Protein AF-A0A9D6F6W4-F1 (afdb_monomer)

pLDDT: mean 76.79, std 20.48, range [37.84, 98.31]

Mean predicted aligned error: 18.68 Å

Radius of gyration: 35.8 Å; Cα contacts (8 Å, |Δi|>4): 264; chains: 1; bounding box: 124×70×93 Å

Sequence (361 aa):
MAAKNAKDLIPPDETLWQKYSAHFELPLAGVTSMFLHGLVVAMIVLGGIGFLFVTDLEATKPPKMDVVMIEGEGTGFEGLGGEPGLPGNPDAGGPKRTEQIDPLTEQPDPPTKGTPPRLLKDPPLDLGLPLIDDGQTPANSALSIELAKLARDADEQVKKAMKIEPPRGGPPAKVVGIKGSGAKGVGGLGGKGGGPGKGNKKGAGIGTGGFGGRKATKQEIYAMRWHFDLAGDPREHVRKLAAIGFTVAFPDPRGGGFFVVTDLNRQPAEMRRDNLMGFQEAVKWYNTKPDSVQGLARELQLQFVPRFVVLLLPKDREDQMAQAEKAYADRQRRDLRRVTMTRFDFRLRNGTYDPTVMMQK

Solvent-accessible surface area (backbone atoms only — not comparable to full-atom values): 23417 Å² total; per-residue (Å²): 140,82,83,81,82,78,77,83,80,74,76,77,78,75,51,74,63,63,75,58,51,81,74,52,50,66,65,50,53,50,52,52,51,52,51,54,54,49,49,54,54,49,50,53,52,52,50,53,54,51,49,56,56,51,55,56,60,55,73,70,50,76,80,80,78,76,80,76,74,76,80,71,86,75,82,82,75,92,71,78,84,72,77,94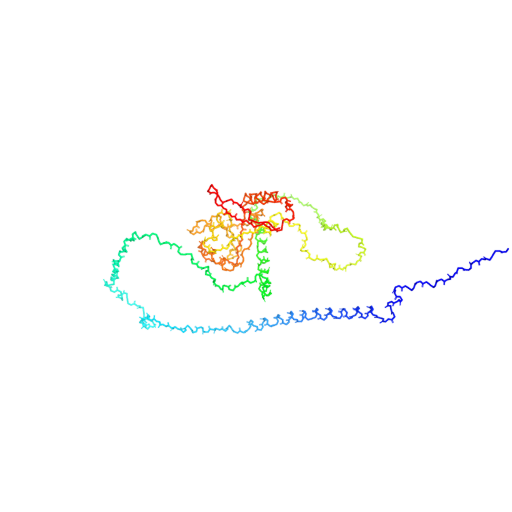,84,68,87,77,65,90,68,84,72,58,100,75,78,70,85,76,76,77,79,82,84,74,78,79,77,79,81,75,91,66,77,82,75,78,79,73,82,73,76,82,80,79,76,79,68,81,81,79,66,89,81,65,74,78,91,51,67,67,60,57,52,50,53,54,48,52,52,50,53,50,51,49,51,49,54,52,52,58,60,54,72,73,82,80,70,76,80,79,81,85,82,83,84,84,92,80,86,86,79,78,83,82,76,77,87,77,77,90,71,93,64,97,72,92,69,96,59,101,63,89,75,86,62,84,81,64,71,85,82,68,77,77,49,74,38,54,52,45,41,73,24,53,43,72,81,66,78,70,55,42,66,55,32,43,50,52,39,37,54,71,50,35,30,40,34,32,59,39,92,88,56,94,51,29,34,35,30,69,55,62,85,43,76,68,42,63,72,41,82,46,71,62,59,91,48,68,82,31,33,58,48,78,48,65,54,63,70,62,41,44,32,44,24,59,64,36,58,49,97,57,70,54,83,42,38,39,42,33,39,45,61,72,53,50,52,53,42,53,49,35,50,49,57,50,28,57,76,69,74,44,62,72,88,70,54,60,36,38,36,43,44,73,45,80,50,97,92,39,56,44,66,39,70,76,49,76,78

Foldseek 3Di:
DDDDDDDPDDDPDDDPCNVPPPPVCVVVVVVVVVVVVVVVVVCVVVVVVVVVVVVVVVVPDDDPPPPPPPPPPDDDDPPPDDDPDDDDDPCPPPPPPPPPDDPPPDDDDDDDPDDPPPPDPDDDDPVVPPDPPPPDDDPDPPVVVVVVVVVVVVVVLLVVLLPPDDPPPDDDDDDDDDDDDDDDDDDDDDDDDPDPDPDPDPDPDPDVDDDPDDPQDPLSQCLQAEDEPLDDQLLVSLVQLQLLQKWKWFADPVHDFIFIFRHSPDVLTDTDTDGCNVLPVWRKDKAQPQVNQVSNCVSNVPPDRGRMMIITHDPVSVVQQVVLLVVVCVVVVHDSVPWRHWYWDWDQDPNHTHTHTPDTD

Secondary structure (DSSP, 8-state):
-----PPP-PPPPPPHHHHHSTT-HHHHHHHHHHHHHHHHHHHHHHHHHHHHHHHHHHHTSPP------------S-------TTSPPPTTSS-TT-----------PPPPP---------PPP---------TTS--S-HHHHHHHHHHHHHHHHHHHHHHTSPPP-PPPPS--------PPPP---------S-----S---------SS-PPPPHHHHHHHHEEE---S-HHHHHHHHHHHT-EEEEE-TTSSSEEEES-TTSSS--PEEE-GGGGTTSEEEEE--HHHHHHHHHHTT-SS--S-EEEEE-HHHHHHHHHHHHHHHHHTT--TTT---EEEEEEEETTEEEEEEEEE-

Structure (mmCIF, N/CA/C/O backbone):
data_AF-A0A9D6F6W4-F1
#
_entry.id   AF-A0A9D6F6W4-F1
#
loop_
_atom_site.group_PDB
_atom_site.id
_atom_site.type_symbol
_atom_site.label_atom_id
_atom_site.label_alt_id
_atom_site.label_comp_id
_atom_site.label_asym_id
_atom_site.label_entity_id
_atom_site.label_seq_id
_atom_site.pdbx_PDB_ins_code
_atom_site.Cartn_x
_atom_site.Cartn_y
_atom_site.Cartn_z
_atom_site.occupancy
_atom_site.B_iso_or_equiv
_atom_site.auth_seq_id
_atom_site.auth_comp_id
_atom_site.auth_asym_id
_atom_site.auth_atom_id
_atom_site.pdbx_PDB_model_num
ATOM 1 N N . MET A 1 1 ? 71.000 30.403 -55.101 1.00 45.22 1 MET A N 1
ATOM 2 C CA . MET A 1 1 ? 70.430 31.289 -54.065 1.00 45.22 1 MET A CA 1
ATOM 3 C C . MET A 1 1 ? 68.993 30.850 -53.829 1.00 45.22 1 MET A C 1
ATOM 5 O O . MET A 1 1 ? 68.209 30.927 -54.762 1.00 45.22 1 MET A O 1
ATOM 9 N N . ALA A 1 2 ? 68.676 30.296 -52.658 1.00 42.06 2 ALA A N 1
ATOM 10 C CA . ALA A 1 2 ? 67.334 29.809 -52.333 1.00 42.06 2 ALA A CA 1
ATOM 11 C C . ALA A 1 2 ? 66.677 30.768 -51.332 1.00 42.06 2 ALA A C 1
ATOM 13 O O . ALA A 1 2 ? 67.210 30.989 -50.243 1.00 42.06 2 ALA A O 1
ATOM 14 N N . ALA A 1 3 ? 65.552 31.365 -51.729 1.00 54.94 3 ALA A N 1
ATOM 15 C CA . ALA A 1 3 ? 64.770 32.274 -50.904 1.00 54.94 3 ALA A CA 1
ATOM 16 C C . ALA A 1 3 ? 64.078 31.498 -49.772 1.00 54.94 3 ALA A C 1
ATOM 18 O O . ALA A 1 3 ? 63.355 30.531 -50.013 1.00 54.94 3 ALA A O 1
ATOM 19 N N . LYS A 1 4 ? 64.320 31.912 -48.523 1.00 58.25 4 LYS A N 1
ATOM 20 C CA . LYS A 1 4 ? 63.594 31.410 -47.351 1.00 58.25 4 LYS A CA 1
ATOM 21 C C . LYS A 1 4 ? 62.174 31.973 -47.379 1.00 58.25 4 LYS A C 1
ATOM 23 O O . LYS A 1 4 ? 61.993 33.176 -47.231 1.00 58.25 4 LYS A O 1
ATOM 28 N N . ASN A 1 5 ? 61.192 31.089 -47.534 1.00 59.66 5 ASN A N 1
ATOM 29 C CA . ASN A 1 5 ? 59.776 31.406 -47.375 1.00 59.66 5 ASN A CA 1
ATOM 30 C C . ASN A 1 5 ? 59.517 31.937 -45.956 1.00 59.66 5 ASN A C 1
ATOM 32 O O . ASN A 1 5 ? 59.703 31.213 -44.973 1.00 59.66 5 ASN A O 1
ATOM 36 N N . ALA A 1 6 ? 59.110 33.202 -45.858 1.00 66.88 6 ALA A N 1
ATOM 37 C CA . ALA A 1 6 ? 58.575 33.776 -44.633 1.00 66.88 6 ALA A CA 1
ATOM 38 C C . ALA A 1 6 ? 57.217 33.117 -44.357 1.00 66.88 6 ALA A C 1
ATOM 40 O O . ALA A 1 6 ? 56.342 33.110 -45.218 1.00 66.88 6 ALA A O 1
ATOM 41 N N . LYS A 1 7 ? 57.065 32.500 -43.183 1.00 69.19 7 LYS A N 1
ATOM 42 C CA . LYS A 1 7 ? 55.773 31.975 -42.736 1.00 69.19 7 LYS A CA 1
ATOM 43 C C . LYS A 1 7 ? 54.877 33.159 -42.387 1.00 69.19 7 LYS A C 1
ATOM 45 O O . LYS A 1 7 ? 55.247 33.940 -41.512 1.00 69.19 7 LYS A O 1
ATOM 50 N N . ASP A 1 8 ? 53.725 33.253 -43.045 1.00 70.38 8 ASP A N 1
ATOM 51 C CA . ASP A 1 8 ? 52.653 34.171 -42.666 1.00 70.38 8 ASP A CA 1
ATOM 52 C C . ASP A 1 8 ? 52.283 33.943 -41.196 1.00 70.38 8 ASP A C 1
ATOM 54 O O . ASP A 1 8 ? 51.908 32.841 -40.784 1.00 70.38 8 ASP A O 1
ATOM 58 N N . LEU A 1 9 ? 52.451 34.988 -40.388 1.00 68.00 9 LEU A N 1
ATOM 59 C CA . LEU A 1 9 ? 52.070 34.994 -38.983 1.00 68.00 9 LEU A CA 1
ATOM 60 C C . LEU A 1 9 ? 50.553 35.165 -38.914 1.00 68.00 9 LEU A C 1
ATOM 62 O O . LEU A 1 9 ? 50.040 36.279 -38.983 1.00 68.00 9 LEU A O 1
ATOM 66 N N . ILE A 1 10 ? 49.839 34.050 -38.794 1.00 73.94 10 ILE A N 1
ATOM 67 C CA . ILE A 1 10 ? 48.413 34.066 -38.473 1.00 73.94 10 ILE A CA 1
ATOM 68 C C . ILE A 1 10 ? 48.286 34.650 -37.055 1.00 73.94 10 ILE A C 1
ATOM 70 O O . ILE A 1 10 ? 48.964 34.152 -36.147 1.00 73.94 10 ILE A O 1
ATOM 74 N N . PRO A 1 11 ? 47.493 35.718 -36.846 1.00 73.81 11 PRO A N 1
ATOM 75 C CA . PRO A 1 11 ? 47.273 36.250 -35.510 1.00 73.81 11 PRO A CA 1
ATOM 76 C C . PRO A 1 11 ? 46.675 35.146 -34.624 1.00 73.81 11 PRO A C 1
ATOM 78 O O . PRO A 1 11 ? 45.862 34.358 -35.108 1.00 73.81 11 PRO A O 1
ATOM 81 N N . PRO A 1 12 ? 47.106 35.037 -33.356 1.00 78.12 12 PRO A N 1
ATOM 82 C CA . PRO A 1 12 ? 46.641 33.980 -32.468 1.00 78.12 12 PRO A CA 1
ATOM 83 C C . PRO A 1 12 ? 45.118 34.039 -32.341 1.00 78.12 12 PRO A C 1
ATOM 85 O O . PRO A 1 12 ? 44.562 35.126 -32.177 1.00 78.12 12 PRO A O 1
ATOM 88 N N . ASP A 1 13 ? 44.470 32.874 -32.410 1.00 80.38 13 ASP A N 1
ATOM 89 C CA . ASP A 1 13 ? 43.025 32.754 -32.225 1.00 80.38 13 ASP A CA 1
ATOM 90 C C . ASP A 1 13 ? 42.610 33.485 -30.944 1.00 80.38 13 ASP A C 1
ATOM 92 O O . ASP A 1 13 ? 43.156 33.232 -29.862 1.00 80.38 13 ASP A O 1
ATOM 96 N N . GLU A 1 14 ? 41.658 34.413 -31.070 1.00 80.88 14 GLU A N 1
ATOM 97 C CA . GLU A 1 14 ? 41.103 35.122 -29.924 1.00 80.88 14 GLU A CA 1
ATOM 98 C C . GLU A 1 14 ? 40.635 34.095 -28.898 1.00 80.88 14 GLU A C 1
ATOM 100 O O . GLU A 1 14 ? 39.854 33.184 -29.196 1.00 80.88 14 GLU A O 1
ATOM 105 N N . THR A 1 15 ? 41.125 34.228 -27.666 1.00 78.94 15 THR A N 1
ATOM 106 C CA . THR A 1 15 ? 40.672 33.335 -26.605 1.00 78.94 15 THR A CA 1
ATOM 107 C C . THR A 1 15 ? 39.159 33.487 -26.472 1.00 78.94 15 THR A C 1
ATOM 109 O O . THR A 1 15 ? 38.634 34.599 -26.522 1.00 78.94 15 THR A O 1
ATOM 112 N N . LEU A 1 16 ? 38.445 32.374 -26.287 1.00 69.62 16 LEU A N 1
ATOM 113 C CA . LEU A 1 16 ? 36.985 32.351 -26.097 1.00 69.62 16 LEU A CA 1
ATOM 114 C C . LEU A 1 16 ? 36.495 33.443 -25.123 1.00 69.62 16 LEU A C 1
ATOM 116 O O . LEU A 1 16 ? 35.425 34.013 -25.302 1.00 69.62 16 LEU A O 1
ATOM 120 N N . TRP A 1 17 ? 37.317 33.782 -24.130 1.00 66.38 17 TRP A N 1
ATOM 121 C CA . TRP A 1 17 ? 37.061 34.836 -23.154 1.00 66.38 17 TRP A CA 1
ATOM 122 C C . TRP A 1 17 ? 37.106 36.258 -23.723 1.00 66.38 17 TRP A C 1
ATOM 124 O O . TRP A 1 17 ? 36.286 37.076 -23.323 1.00 66.38 17 TRP A O 1
ATOM 134 N N . GLN A 1 18 ? 37.994 36.564 -24.669 1.00 73.12 18 GLN A N 1
ATOM 135 C CA . GLN A 1 18 ? 38.049 37.880 -25.317 1.00 73.12 18 GLN A CA 1
ATOM 136 C C . GLN A 1 18 ? 36.821 38.129 -26.197 1.00 73.12 18 GLN A C 1
ATOM 138 O O . GLN A 1 18 ? 36.263 39.223 -26.159 1.00 73.12 18 GLN A O 1
ATOM 143 N N . LYS A 1 19 ? 36.335 37.095 -26.896 1.00 75.19 19 LYS A N 1
ATOM 144 C CA . LYS A 1 19 ? 35.158 37.208 -27.768 1.00 75.19 19 LYS A CA 1
ATOM 145 C C . LYS A 1 19 ? 33.844 37.398 -26.997 1.00 75.19 19 LYS A C 1
ATOM 147 O O . LYS A 1 19 ? 32.966 38.111 -27.464 1.00 75.19 19 LYS A O 1
ATOM 152 N N . TYR A 1 20 ? 33.715 36.799 -25.808 1.00 69.44 20 TYR A N 1
ATOM 153 C CA . TYR A 1 20 ? 32.499 36.882 -24.978 1.00 69.44 20 TYR A CA 1
ATOM 154 C C . TYR A 1 20 ? 32.528 37.994 -23.907 1.00 69.44 20 TYR A C 1
ATOM 156 O O . TYR A 1 20 ? 31.490 38.332 -23.343 1.00 69.44 20 TYR A O 1
ATOM 164 N N . SER A 1 21 ? 33.691 38.581 -23.599 1.00 71.12 21 SER A N 1
ATOM 165 C CA . SER A 1 21 ? 33.834 39.577 -22.519 1.00 71.12 21 SER A CA 1
ATOM 166 C C . SER A 1 21 ? 33.532 41.019 -22.935 1.00 71.12 21 SER A C 1
ATOM 168 O O . SER A 1 21 ? 33.455 41.878 -22.056 1.00 71.12 21 SER A O 1
ATOM 170 N N . ALA A 1 22 ? 33.374 41.321 -24.226 1.00 79.75 22 ALA A N 1
ATOM 171 C CA . ALA A 1 22 ? 33.265 42.708 -24.688 1.00 79.75 22 ALA A CA 1
ATOM 172 C C . ALA A 1 22 ? 32.036 43.453 -24.124 1.00 79.75 22 ALA A C 1
ATOM 174 O O . ALA A 1 22 ? 32.079 44.669 -23.953 1.00 79.75 22 ALA A O 1
ATOM 175 N N . HIS A 1 23 ? 30.965 42.727 -23.785 1.00 82.50 23 HIS A N 1
ATOM 176 C CA . HIS A 1 23 ? 29.683 43.303 -23.364 1.00 82.50 23 HIS A CA 1
ATOM 177 C C . HIS A 1 23 ? 29.298 43.020 -21.902 1.00 82.50 23 HIS A C 1
ATOM 179 O O . HIS A 1 23 ? 28.162 43.274 -21.515 1.00 82.50 23 HIS A O 1
ATOM 185 N N . PHE A 1 24 ? 30.212 42.504 -21.066 1.00 84.19 24 PHE A N 1
ATOM 186 C CA . PHE A 1 24 ? 29.933 42.168 -19.653 1.00 84.19 24 PHE A CA 1
ATOM 187 C C . PHE A 1 24 ? 28.708 41.251 -19.434 1.00 84.19 24 PHE A C 1
ATOM 189 O O . PHE A 1 24 ? 28.137 41.209 -18.343 1.00 84.19 24 PHE A O 1
ATOM 196 N N . GLU A 1 25 ? 28.316 40.468 -20.438 1.00 85.31 25 GLU A N 1
ATOM 197 C CA . GLU A 1 25 ? 27.097 39.653 -20.386 1.00 85.31 25 GLU A CA 1
ATOM 198 C C . GLU A 1 25 ? 27.172 38.569 -19.311 1.00 85.31 25 GLU A C 1
ATOM 200 O O . GLU A 1 25 ? 26.198 38.326 -18.608 1.00 85.31 25 GLU A O 1
ATOM 205 N N . LEU A 1 26 ? 28.341 37.953 -19.122 1.00 85.06 26 LEU A N 1
ATOM 206 C CA . LEU A 1 26 ? 28.532 36.890 -18.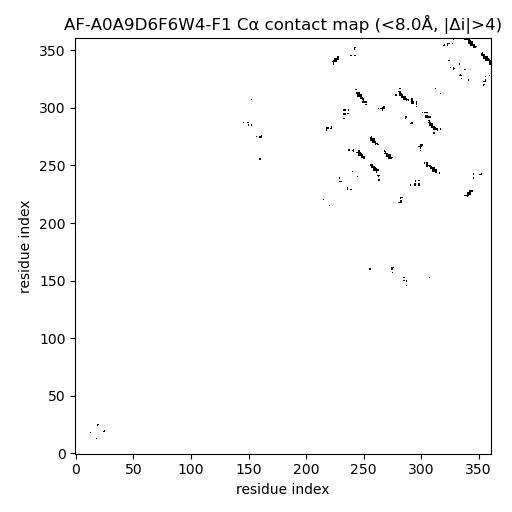137 1.00 85.06 26 LEU A CA 1
ATOM 207 C C . LEU A 1 26 ? 28.386 37.371 -16.679 1.00 85.06 26 LEU A C 1
ATOM 209 O O . LEU A 1 26 ? 27.611 36.756 -15.940 1.00 85.06 26 LEU A O 1
ATOM 213 N N . PRO A 1 27 ? 29.065 38.445 -16.221 1.00 88.38 27 PRO A N 1
ATOM 214 C CA . PRO A 1 27 ? 28.832 38.960 -14.874 1.00 88.38 27 PRO A CA 1
ATOM 215 C C . PRO A 1 27 ? 27.407 39.503 -14.706 1.00 88.38 27 PRO A C 1
ATOM 217 O O . PRO A 1 27 ? 26.803 39.275 -13.658 1.00 88.38 27 PRO A O 1
ATOM 220 N N . LEU A 1 28 ? 26.830 40.142 -15.730 1.00 92.06 28 LEU A N 1
ATOM 221 C CA . LEU A 1 28 ? 25.461 40.657 -15.662 1.00 92.06 28 LEU A CA 1
ATOM 222 C C . LEU A 1 28 ? 24.422 39.526 -15.558 1.00 92.06 28 LEU A C 1
ATOM 224 O O . LEU A 1 28 ? 23.535 39.579 -14.705 1.00 92.06 28 LEU A O 1
ATOM 228 N N . ALA A 1 29 ? 24.556 38.468 -16.361 1.00 89.88 29 ALA A N 1
ATOM 229 C CA . ALA A 1 29 ? 23.717 37.271 -16.292 1.00 89.88 29 ALA A CA 1
ATOM 230 C C . ALA A 1 29 ? 23.867 36.550 -14.941 1.00 89.88 29 ALA A C 1
ATOM 232 O O . ALA A 1 29 ? 22.888 36.066 -14.372 1.00 89.88 29 ALA A O 1
ATOM 233 N N . GLY A 1 30 ? 25.080 36.526 -14.381 1.00 93.44 30 GLY A N 1
ATOM 234 C CA . GLY A 1 30 ? 25.333 35.982 -13.048 1.00 93.44 30 GLY A CA 1
ATOM 235 C C . GLY A 1 30 ? 24.597 36.751 -11.947 1.00 93.44 30 GLY A C 1
ATOM 236 O O . GLY A 1 30 ? 23.887 36.147 -11.141 1.00 93.44 30 GLY A O 1
ATOM 237 N N . VAL A 1 31 ? 24.723 38.083 -11.932 1.00 96.44 31 VAL A N 1
ATOM 238 C CA . VAL A 1 31 ? 24.079 38.945 -10.924 1.00 96.44 31 VAL A CA 1
ATOM 239 C C . VAL A 1 31 ? 22.556 38.902 -11.045 1.00 96.44 31 VAL A C 1
ATOM 241 O O . VAL A 1 31 ? 21.870 38.738 -10.038 1.00 96.44 31 VAL A O 1
ATOM 244 N N . THR A 1 32 ? 22.018 38.985 -12.264 1.00 95.56 32 THR A N 1
ATOM 245 C CA . THR A 1 32 ? 20.565 38.911 -12.505 1.00 95.56 32 THR A CA 1
ATOM 246 C C . THR A 1 32 ? 19.989 37.556 -12.100 1.00 95.56 32 THR A C 1
ATOM 248 O O . THR A 1 32 ? 18.958 37.508 -11.428 1.00 95.56 32 THR A O 1
ATOM 251 N N . SER A 1 33 ? 20.680 36.457 -12.412 1.00 95.75 33 SER A N 1
ATOM 252 C CA . SER A 1 33 ? 20.278 35.117 -11.978 1.00 95.75 33 SER A CA 1
ATOM 253 C C . SER A 1 33 ? 20.281 34.980 -10.453 1.00 95.75 33 SER A C 1
ATOM 255 O O . SER A 1 33 ? 19.292 34.510 -9.883 1.00 95.75 33 SER A O 1
ATOM 257 N N . MET A 1 34 ? 21.336 35.438 -9.763 1.00 96.44 34 MET A N 1
ATOM 258 C CA . MET A 1 34 ? 21.379 35.401 -8.295 1.00 96.44 34 MET A CA 1
ATOM 259 C C . MET A 1 34 ? 20.274 36.246 -7.661 1.00 96.44 34 MET A C 1
ATOM 261 O O . MET A 1 34 ? 19.649 35.801 -6.698 1.00 96.44 34 MET A O 1
ATOM 265 N N . PHE A 1 35 ? 20.000 37.432 -8.209 1.00 98.19 35 PHE A N 1
ATOM 266 C CA . PHE A 1 35 ? 18.925 38.294 -7.729 1.00 98.19 35 PHE A CA 1
ATOM 267 C C . PHE A 1 35 ? 17.554 37.622 -7.874 1.00 98.19 35 PHE A C 1
ATOM 269 O O . PHE A 1 35 ? 16.785 37.589 -6.915 1.00 98.19 35 PHE A O 1
ATOM 276 N N . LEU A 1 36 ? 17.272 37.013 -9.032 1.00 97.88 36 LEU A N 1
ATOM 277 C CA . LEU A 1 36 ? 16.000 36.332 -9.286 1.00 97.88 36 LEU A CA 1
ATOM 278 C C . LEU A 1 36 ? 15.783 35.143 -8.337 1.00 97.88 36 LEU A C 1
ATOM 280 O O . LEU A 1 36 ? 14.709 35.001 -7.756 1.00 97.88 36 LEU A O 1
ATOM 284 N N . HIS A 1 37 ? 16.810 34.316 -8.122 1.00 95.94 37 HIS A N 1
ATOM 285 C CA . HIS A 1 37 ? 16.723 33.204 -7.170 1.00 95.94 37 HIS A CA 1
ATOM 286 C C . HIS A 1 37 ? 16.565 33.703 -5.729 1.00 95.94 37 HIS A C 1
ATOM 288 O O . HIS A 1 37 ? 15.755 33.160 -4.978 1.00 95.94 37 HIS A O 1
ATOM 294 N N . GLY A 1 38 ? 17.293 34.760 -5.353 1.00 97.62 38 GLY A N 1
ATOM 295 C CA . GLY A 1 38 ? 17.155 35.406 -4.049 1.00 97.62 38 GLY A CA 1
ATOM 296 C C . GLY A 1 38 ? 15.732 3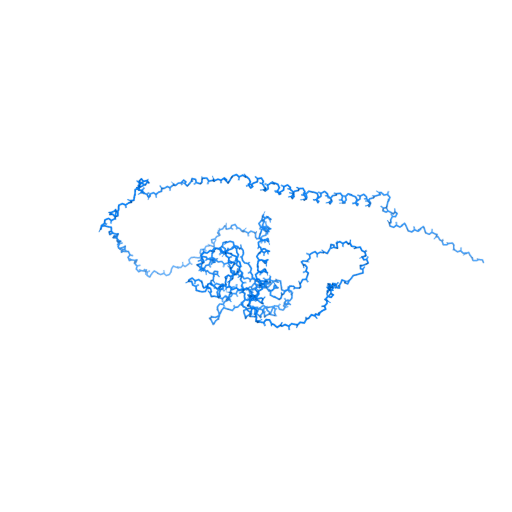5.910 -3.800 1.00 97.62 38 GLY A C 1
ATOM 297 O O . GLY A 1 38 ? 15.190 35.686 -2.720 1.00 97.62 38 GLY A O 1
ATOM 298 N N . LEU A 1 39 ? 15.096 36.504 -4.814 1.00 98.31 39 LEU A N 1
ATOM 299 C CA . LEU A 1 39 ? 13.712 36.974 -4.749 1.00 98.31 39 LEU A CA 1
ATOM 300 C C . LEU A 1 39 ? 12.717 35.820 -4.536 1.00 98.31 39 LEU A C 1
ATOM 302 O O . LEU A 1 39 ? 11.829 35.926 -3.691 1.00 98.31 39 LEU A O 1
ATOM 306 N N . VAL A 1 40 ? 12.882 34.697 -5.244 1.00 97.38 40 VAL A N 1
ATOM 307 C CA . VAL A 1 40 ? 12.027 33.508 -5.063 1.00 97.38 40 VAL A CA 1
ATOM 308 C C . VAL A 1 40 ? 12.169 32.938 -3.650 1.00 97.38 40 VAL A C 1
ATOM 310 O O . VAL A 1 40 ? 11.165 32.664 -2.994 1.00 97.38 40 VAL A O 1
ATOM 313 N N . VAL A 1 41 ? 13.400 32.807 -3.146 1.00 97.06 41 VAL A N 1
ATOM 314 C CA . VAL A 1 41 ? 13.644 32.337 -1.773 1.00 97.06 41 VAL A CA 1
ATOM 315 C C . VAL A 1 41 ? 13.034 33.301 -0.752 1.00 97.06 41 VAL A C 1
ATOM 317 O O . VAL A 1 41 ? 12.377 32.851 0.186 1.00 97.06 41 VAL A O 1
ATOM 320 N N . ALA A 1 42 ? 13.178 34.613 -0.953 1.00 97.62 42 ALA A N 1
ATOM 321 C CA . ALA A 1 42 ? 12.575 35.620 -0.086 1.00 97.62 42 ALA A CA 1
ATOM 322 C C . ALA A 1 42 ? 11.040 35.518 -0.062 1.00 97.62 42 ALA A C 1
ATOM 324 O O . ALA A 1 42 ? 10.455 35.554 1.018 1.00 97.62 42 ALA A O 1
ATOM 325 N N . MET A 1 43 ? 10.385 35.312 -1.212 1.00 97.94 43 MET A N 1
ATOM 326 C CA . MET A 1 43 ? 8.930 35.109 -1.266 1.00 97.94 43 MET A CA 1
ATOM 327 C C . MET A 1 43 ? 8.482 33.840 -0.534 1.00 97.94 43 MET A C 1
ATOM 329 O O . MET A 1 43 ? 7.481 33.878 0.176 1.00 97.94 43 MET A O 1
ATOM 333 N N . ILE A 1 44 ? 9.223 32.733 -0.653 1.00 97.19 44 ILE A N 1
ATOM 334 C CA . ILE A 1 44 ? 8.907 31.488 0.068 1.00 97.19 44 ILE A CA 1
ATOM 335 C C . ILE A 1 44 ? 9.031 31.695 1.583 1.00 97.19 44 ILE A C 1
ATOM 337 O O . ILE A 1 44 ? 8.157 31.267 2.335 1.00 97.19 44 ILE A O 1
ATOM 341 N N . VAL A 1 45 ? 10.088 32.377 2.039 1.00 97.56 45 VAL A N 1
ATOM 342 C CA . VAL A 1 45 ? 10.299 32.665 3.467 1.00 97.56 45 VAL A CA 1
ATOM 343 C C . VAL A 1 45 ? 9.214 33.598 4.005 1.00 97.56 45 VAL A C 1
ATOM 345 O O . VAL A 1 45 ? 8.600 33.286 5.022 1.00 97.56 45 VAL A O 1
ATOM 348 N N . LEU A 1 46 ? 8.932 34.707 3.315 1.00 97.62 46 LEU A N 1
ATOM 349 C CA . LEU A 1 46 ? 7.893 35.658 3.723 1.00 97.62 46 LEU A CA 1
ATOM 350 C C . LEU A 1 46 ? 6.495 35.026 3.694 1.00 97.62 46 LEU A C 1
ATOM 352 O O . LEU A 1 46 ? 5.721 35.228 4.625 1.00 97.62 46 LEU A O 1
ATOM 356 N N . GLY A 1 47 ? 6.189 34.215 2.678 1.00 96.81 47 GLY A N 1
ATOM 357 C CA . GLY A 1 47 ? 4.934 33.468 2.586 1.00 96.81 47 GLY A CA 1
ATOM 358 C C . GLY A 1 47 ? 4.781 32.435 3.703 1.00 96.81 47 GLY A C 1
ATOM 359 O O . GLY A 1 47 ? 3.713 32.337 4.301 1.00 96.81 47 GLY A O 1
ATOM 360 N N . GLY A 1 48 ? 5.855 31.716 4.046 1.00 95.25 48 GLY A N 1
ATOM 361 C CA . GLY A 1 48 ? 5.866 30.777 5.168 1.00 95.25 48 GLY A CA 1
ATOM 362 C C . GLY A 1 48 ? 5.655 31.463 6.520 1.00 95.25 48 GLY A C 1
ATOM 363 O O . GLY A 1 48 ? 4.854 30.994 7.323 1.00 95.25 48 GLY A O 1
ATOM 364 N N . ILE A 1 49 ? 6.316 32.602 6.753 1.00 96.12 49 ILE A N 1
ATOM 365 C CA . ILE A 1 49 ? 6.113 33.414 7.963 1.00 96.12 49 ILE A CA 1
ATOM 366 C C . ILE A 1 49 ? 4.670 33.939 8.021 1.00 96.12 49 ILE A C 1
ATOM 368 O O . ILE A 1 49 ? 4.017 33.813 9.053 1.00 96.12 49 ILE A O 1
ATOM 372 N N . GLY A 1 50 ? 4.147 34.476 6.914 1.00 94.81 50 GLY A N 1
ATOM 373 C CA . GLY A 1 50 ? 2.766 34.953 6.831 1.00 94.81 50 GLY A CA 1
ATOM 374 C C . GLY A 1 50 ? 1.739 33.853 7.110 1.00 94.81 50 GLY A C 1
ATOM 375 O O . GLY A 1 50 ? 0.788 34.084 7.850 1.00 94.81 50 GLY A O 1
ATOM 376 N N . PHE A 1 51 ? 1.962 32.643 6.590 1.00 94.38 51 PHE A N 1
ATOM 377 C CA . PHE A 1 51 ? 1.097 31.490 6.844 1.00 94.38 51 PHE A CA 1
ATOM 378 C C . PHE A 1 51 ? 1.015 31.147 8.337 1.00 94.38 51 PHE A C 1
ATOM 380 O O . PHE A 1 51 ? -0.088 30.966 8.846 1.00 94.38 51 PHE A O 1
ATOM 387 N N . LEU A 1 52 ? 2.149 31.135 9.051 1.00 91.00 52 LEU A N 1
ATOM 388 C CA . LEU A 1 52 ? 2.176 30.866 10.495 1.00 91.00 52 LEU A CA 1
ATOM 389 C C . LEU A 1 52 ? 1.366 31.901 11.296 1.00 91.00 52 LEU A C 1
ATOM 391 O O . LEU A 1 52 ? 0.609 31.534 12.190 1.00 91.00 52 LEU A O 1
ATOM 395 N N . PHE A 1 53 ? 1.461 33.186 10.942 1.00 92.00 53 PHE A N 1
ATOM 396 C CA . PHE A 1 53 ? 0.676 34.229 11.612 1.00 92.00 53 PHE A CA 1
ATOM 397 C C . PHE A 1 53 ? -0.825 34.158 11.289 1.00 92.00 53 PHE A C 1
ATOM 399 O O . PHE A 1 53 ? -1.650 34.443 12.156 1.00 92.00 53 PHE A O 1
ATOM 406 N N . VAL A 1 54 ? -1.205 33.767 10.068 1.00 90.75 54 VAL A N 1
ATOM 407 C CA . VAL A 1 54 ? -2.622 33.612 9.692 1.00 90.75 54 VAL A CA 1
ATOM 408 C C . VAL A 1 54 ? -3.264 32.440 10.432 1.00 90.75 54 VAL A C 1
ATOM 410 O O . VAL A 1 54 ? -4.388 32.580 10.915 1.00 90.75 54 VAL A O 1
ATOM 413 N N . THR A 1 55 ? -2.559 31.316 10.591 1.00 86.00 55 THR A N 1
ATOM 414 C CA . THR A 1 55 ? -3.099 30.155 11.316 1.00 86.00 55 THR A CA 1
ATOM 415 C C . THR A 1 55 ? -3.344 30.448 12.798 1.00 86.00 55 THR A C 1
ATOM 417 O O . THR A 1 55 ? -4.352 30.006 13.349 1.00 86.00 55 THR A O 1
ATOM 420 N N . ASP A 1 56 ? -2.495 31.261 13.433 1.00 84.44 56 ASP A N 1
ATOM 421 C CA . ASP A 1 56 ? -2.683 31.658 14.836 1.00 84.44 56 ASP A CA 1
ATOM 422 C C . ASP A 1 56 ? -3.890 32.600 15.016 1.00 84.44 56 ASP A C 1
ATOM 424 O O . ASP A 1 56 ? -4.619 32.522 16.011 1.00 84.44 56 ASP A O 1
ATOM 428 N N . LEU A 1 57 ? -4.171 33.455 14.026 1.00 85.06 57 LEU A N 1
ATOM 429 C CA . LEU A 1 57 ? -5.365 34.310 14.025 1.00 85.06 57 LEU A CA 1
ATOM 430 C C . LEU A 1 57 ? -6.665 33.520 13.828 1.00 85.06 57 LEU A C 1
ATOM 432 O O . LEU A 1 57 ? -7.722 33.967 14.268 1.00 85.06 57 LEU A O 1
ATOM 436 N N . GLU A 1 58 ? -6.624 32.357 13.181 1.00 79.94 58 GLU A N 1
ATOM 437 C CA . GLU A 1 58 ? -7.798 31.486 13.075 1.00 79.94 58 GLU A CA 1
ATOM 438 C C . GLU A 1 58 ? -8.049 30.694 14.357 1.00 79.94 58 GLU A C 1
ATOM 440 O O . GLU A 1 58 ? -9.206 30.535 14.743 1.00 79.94 58 GLU A O 1
ATOM 445 N N . ALA A 1 59 ? -6.993 30.298 15.074 1.00 82.56 59 ALA A N 1
ATOM 446 C CA . ALA A 1 59 ? -7.110 29.600 16.355 1.00 82.56 59 ALA A CA 1
ATOM 447 C C . ALA A 1 59 ? -7.761 30.453 17.463 1.00 82.56 59 ALA A C 1
ATOM 449 O O . ALA A 1 59 ? -8.317 29.909 18.415 1.00 82.56 59 ALA A O 1
ATOM 450 N N . THR A 1 60 ? -7.711 31.784 17.344 1.00 85.00 60 THR A N 1
ATOM 451 C CA . THR A 1 60 ? -8.329 32.712 18.308 1.00 85.00 60 THR A CA 1
ATOM 452 C C . THR A 1 60 ? -9.768 33.094 17.962 1.00 85.00 60 THR A C 1
ATOM 454 O O . THR A 1 60 ? -10.446 33.714 18.785 1.00 85.00 60 THR A O 1
ATOM 457 N N . LYS A 1 61 ? -10.283 32.715 16.782 1.00 87.00 61 LYS A N 1
ATOM 458 C CA . LYS A 1 61 ? -11.696 32.934 16.457 1.00 87.00 61 LYS A CA 1
ATOM 459 C C . LYS A 1 61 ? -12.540 31.935 17.257 1.00 87.00 61 LYS A C 1
ATOM 461 O O . LYS A 1 61 ? -12.284 30.734 17.166 1.00 87.00 61 LYS A O 1
ATOM 466 N N . PRO A 1 62 ? -13.550 32.390 18.023 1.00 85.56 62 PRO A N 1
ATOM 467 C CA . PRO A 1 62 ? -14.452 31.471 18.702 1.00 85.56 62 PRO A CA 1
ATOM 468 C C . PRO A 1 62 ? -15.099 30.540 17.662 1.00 85.56 62 PRO A C 1
ATOM 470 O O . PRO A 1 62 ? -15.432 31.006 16.564 1.00 85.56 62 PRO A O 1
ATOM 473 N N . PRO A 1 63 ? -15.249 29.236 17.967 1.00 83.69 63 PRO A N 1
ATOM 474 C CA . PRO A 1 63 ? -15.831 28.282 17.036 1.00 83.69 63 PRO A CA 1
ATOM 475 C C . PRO A 1 63 ? -17.209 28.785 16.611 1.00 83.69 63 PRO A C 1
ATOM 477 O O . PRO A 1 63 ? -18.077 29.043 17.446 1.00 83.69 63 PRO A O 1
ATOM 480 N N . LYS A 1 64 ? -17.399 28.959 15.300 1.00 81.50 64 LYS A N 1
ATOM 481 C CA . LYS A 1 64 ? -18.710 29.282 14.746 1.00 81.50 64 LYS A CA 1
ATOM 482 C C . LYS A 1 64 ? -19.572 28.042 14.924 1.00 81.50 64 LYS A C 1
ATOM 484 O O . LYS A 1 64 ? -19.383 27.051 14.225 1.00 81.50 64 LYS A O 1
ATOM 489 N N . MET A 1 65 ? -20.462 28.080 15.908 1.00 76.88 65 MET A N 1
ATOM 490 C CA . MET A 1 65 ? -21.518 27.088 16.023 1.00 76.88 65 MET A CA 1
ATOM 491 C C . MET A 1 65 ? -22.492 27.382 14.892 1.00 76.88 65 MET A C 1
ATOM 493 O O . MET A 1 65 ? -23.281 28.320 14.979 1.00 76.88 65 MET A O 1
ATOM 497 N N . ASP A 1 66 ? -22.357 26.643 13.797 1.00 75.88 66 ASP A N 1
ATOM 498 C CA . ASP A 1 66 ? -23.372 26.654 12.760 1.00 75.88 66 ASP A CA 1
ATOM 499 C C . ASP A 1 66 ? -24.583 25.929 13.341 1.00 75.88 66 ASP A C 1
ATOM 501 O O . ASP A 1 66 ? -24.559 24.716 13.577 1.00 75.88 66 ASP A O 1
ATOM 505 N N . VAL A 1 67 ? -25.597 26.705 13.714 1.00 71.38 67 VAL A N 1
ATOM 506 C CA . VAL A 1 67 ? -26.865 26.154 14.171 1.00 71.38 67 VAL A CA 1
ATOM 507 C C . VAL A 1 67 ? -27.532 25.613 12.923 1.00 71.38 67 VAL A C 1
ATOM 509 O O . VAL A 1 67 ? -28.234 26.331 12.215 1.00 71.38 67 VAL A O 1
ATOM 512 N N . VAL A 1 68 ? -27.284 24.336 12.644 1.00 66.62 68 VAL A N 1
ATOM 513 C CA . VAL A 1 68 ? -28.078 23.586 11.681 1.00 66.62 68 VAL A CA 1
ATOM 514 C C . VAL A 1 68 ? -29.487 23.529 12.261 1.00 66.62 68 VAL A C 1
ATOM 516 O O . VAL A 1 68 ? -29.804 22.674 13.089 1.00 66.62 68 VAL A O 1
ATOM 519 N N . MET A 1 69 ? -30.329 24.483 11.862 1.00 61.53 69 MET A N 1
ATOM 520 C CA . MET A 1 69 ? -31.767 24.286 11.903 1.00 61.53 69 MET A CA 1
ATOM 521 C C . MET A 1 69 ? -32.027 23.102 10.988 1.00 61.53 69 MET A C 1
ATOM 523 O O . MET A 1 69 ? -31.973 23.216 9.765 1.00 61.53 69 MET A O 1
ATOM 527 N N . ILE A 1 70 ? -32.254 21.943 11.596 1.00 57.66 70 ILE A N 1
ATOM 528 C CA . ILE A 1 70 ? -32.942 20.860 10.919 1.00 57.66 70 ILE A CA 1
ATOM 529 C C . ILE A 1 70 ? -34.345 21.413 10.701 1.00 57.66 70 ILE A C 1
ATOM 531 O O . ILE A 1 70 ? -35.176 21.397 11.608 1.00 57.66 70 ILE A O 1
ATOM 535 N N . GLU A 1 71 ? -34.563 22.000 9.528 1.00 57.50 71 GLU A N 1
ATOM 536 C CA . GLU A 1 71 ? -35.891 22.275 9.010 1.00 57.50 71 GLU A CA 1
ATOM 537 C C . GLU A 1 71 ? -36.537 20.904 8.835 1.00 57.50 71 GLU A C 1
ATOM 539 O O . GLU A 1 71 ? -36.334 20.188 7.856 1.00 57.50 71 GLU A O 1
ATOM 544 N N . GLY A 1 72 ? -37.177 20.459 9.915 1.00 47.94 72 GLY A N 1
ATOM 545 C CA . GLY A 1 72 ? -37.940 19.236 9.950 1.00 47.94 72 GLY A CA 1
ATOM 546 C C . GLY A 1 72 ? -39.130 19.426 9.035 1.00 47.94 72 GLY A C 1
ATOM 547 O O . GLY A 1 72 ? -40.175 19.903 9.470 1.00 47.94 72 GLY A O 1
ATOM 548 N N . GLU A 1 73 ? -38.976 19.023 7.778 1.00 48.28 73 GLU A N 1
ATOM 549 C CA . GLU A 1 73 ? -40.081 18.708 6.881 1.00 48.28 73 GLU A CA 1
ATOM 550 C C . GLU A 1 73 ? -40.739 17.420 7.405 1.00 48.28 73 GLU A C 1
ATOM 552 O O . GLU A 1 73 ? -40.552 16.304 6.919 1.00 48.28 73 GLU A O 1
ATOM 557 N N . GLY A 1 74 ? -41.422 17.581 8.538 1.00 45.19 74 GLY A N 1
ATOM 558 C CA . GLY A 1 74 ? -42.121 16.536 9.252 1.00 45.19 74 GLY A CA 1
ATOM 559 C C . GLY A 1 74 ? -43.352 16.116 8.471 1.00 45.19 74 GLY A C 1
ATOM 560 O O . GLY A 1 74 ? -44.381 16.787 8.506 1.00 45.19 74 GLY A O 1
ATOM 561 N N . THR A 1 75 ? -43.274 14.955 7.832 1.00 48.97 75 THR A N 1
ATOM 562 C CA . THR A 1 75 ? -44.458 14.173 7.486 1.00 48.97 75 THR A CA 1
ATOM 563 C C . THR A 1 75 ? -44.686 13.133 8.586 1.00 48.97 75 THR A C 1
ATOM 565 O O . THR A 1 75 ? -44.126 12.045 8.585 1.00 48.97 75 THR A O 1
ATOM 568 N N . GLY A 1 76 ? -45.513 13.501 9.568 1.00 51.84 76 GLY A N 1
ATOM 569 C CA . GLY A 1 76 ? -46.363 12.534 10.267 1.00 51.84 76 GLY A CA 1
ATOM 570 C C . GLY A 1 76 ? -45.744 11.681 11.375 1.00 51.84 76 GLY A C 1
ATOM 571 O O . GLY A 1 76 ? -45.899 10.464 11.359 1.00 51.84 76 GLY A O 1
ATOM 572 N N . PHE A 1 77 ? -45.163 12.297 12.404 1.00 46.47 77 PHE A N 1
ATOM 573 C CA . PHE A 1 77 ? -45.131 11.652 13.720 1.00 46.47 77 PHE A CA 1
ATOM 574 C C . PHE A 1 77 ? -45.637 12.638 14.773 1.00 46.47 77 PHE A C 1
ATOM 576 O O . PHE A 1 77 ? -44.901 13.503 15.246 1.00 46.47 77 PHE A O 1
ATOM 583 N N . GLU A 1 78 ? -46.926 12.529 15.098 1.00 52.66 78 GLU A N 1
ATOM 584 C CA . GLU A 1 78 ? -47.560 13.177 16.248 1.00 52.66 78 GLU A CA 1
ATOM 585 C C . GLU A 1 78 ? -46.945 12.620 17.543 1.00 52.66 78 GLU A C 1
ATOM 587 O O . GLU A 1 78 ? -47.485 11.748 18.220 1.00 52.66 78 GLU A O 1
ATOM 592 N N . GLY A 1 79 ? -45.754 13.109 17.874 1.00 48.38 79 GLY A N 1
ATOM 593 C CA . GLY A 1 79 ? -45.154 12.963 19.187 1.00 48.38 79 GLY A CA 1
ATOM 594 C C . GLY A 1 79 ? -45.762 14.001 20.116 1.00 48.38 79 GLY A C 1
ATOM 595 O O . GLY A 1 79 ? -45.326 15.149 20.133 1.00 48.38 79 GLY A O 1
ATOM 596 N N . LEU A 1 80 ? -46.781 13.585 20.865 1.00 47.16 80 LEU A N 1
ATOM 597 C CA . LEU A 1 80 ? -47.354 14.303 22.000 1.00 47.16 80 LEU A CA 1
ATOM 598 C C . LEU A 1 80 ? -46.244 14.906 22.873 1.00 47.16 80 LEU A C 1
ATOM 600 O O . LEU A 1 80 ? -45.447 14.187 23.477 1.00 47.16 80 LEU A O 1
ATOM 604 N N . GLY A 1 81 ? -46.211 16.237 22.929 1.00 45.44 81 GLY A N 1
ATOM 605 C CA . GLY A 1 81 ? -45.350 16.989 23.827 1.00 45.44 81 GLY A CA 1
ATOM 606 C C . GLY A 1 81 ? -45.711 16.693 25.279 1.00 45.44 81 GLY A C 1
ATOM 607 O O . GLY A 1 81 ? -46.722 17.173 25.784 1.00 45.44 81 GLY A O 1
ATOM 608 N N . GLY A 1 82 ? -44.876 15.900 25.945 1.00 51.53 82 GLY A N 1
ATOM 609 C CA . GLY A 1 82 ? -44.806 15.874 27.399 1.00 51.53 82 GLY A CA 1
ATOM 610 C C . GLY A 1 82 ? -43.932 17.031 27.874 1.00 51.53 82 GLY A C 1
ATOM 611 O O . GLY A 1 82 ? -42.824 17.214 27.368 1.00 51.53 82 GLY A O 1
ATOM 612 N N . GLU A 1 83 ? -44.435 17.820 28.822 1.00 54.03 83 GLU A N 1
ATOM 613 C CA . GLU A 1 83 ? -43.675 18.890 29.468 1.00 54.03 83 GLU A CA 1
ATOM 614 C C . GLU A 1 83 ? -42.336 18.361 30.027 1.00 54.03 83 GLU A C 1
ATOM 616 O O . GLU A 1 83 ? -42.300 17.288 30.644 1.00 54.03 83 GLU A O 1
ATOM 621 N N . PRO A 1 84 ? -41.220 19.093 29.855 1.00 53.59 84 PRO A N 1
ATOM 622 C CA . PRO A 1 84 ? -39.939 18.690 30.414 1.00 53.59 84 PRO A CA 1
ATOM 623 C C . PRO A 1 84 ? -39.971 18.863 31.938 1.00 53.59 84 PRO A C 1
ATOM 625 O O . PRO A 1 84 ? -39.908 19.986 32.433 1.00 53.59 84 PRO A O 1
ATOM 628 N N . GLY A 1 85 ? -40.034 17.762 32.696 1.00 49.81 85 GLY A N 1
ATOM 629 C CA . GLY A 1 85 ? -39.702 17.816 34.126 1.00 49.81 85 GLY A CA 1
ATOM 630 C C . GLY A 1 85 ? -40.362 16.823 35.078 1.00 49.81 85 GLY A C 1
ATOM 631 O O . GLY A 1 85 ? -39.969 16.801 36.241 1.00 49.81 85 GLY A O 1
ATOM 632 N N . LEU A 1 86 ? -41.312 15.990 34.651 1.00 50.41 86 LEU A N 1
ATOM 633 C CA . LEU A 1 86 ? -41.950 15.022 35.554 1.00 50.41 86 LEU A CA 1
ATOM 634 C C . LEU A 1 86 ? -41.590 13.577 35.169 1.00 50.41 86 LEU A C 1
ATOM 636 O O . LEU A 1 86 ? -41.736 13.211 34.002 1.00 50.41 86 LEU A O 1
ATOM 640 N N . PRO A 1 87 ? -41.108 12.742 36.116 1.00 52.50 87 PRO A N 1
ATOM 641 C CA . PRO A 1 87 ? -40.864 11.328 35.857 1.00 52.50 87 PRO A CA 1
ATOM 642 C C . PRO A 1 87 ? -42.176 10.666 35.425 1.00 52.50 87 PRO A C 1
ATOM 644 O O . PRO A 1 87 ? -43.174 10.707 36.144 1.00 52.50 87 PRO A O 1
ATOM 647 N N . GLY A 1 88 ? -42.173 10.107 34.213 1.00 53.25 88 GLY A N 1
ATOM 648 C CA . GLY A 1 88 ? -43.341 9.481 33.604 1.00 53.25 88 GLY A CA 1
ATOM 649 C C . GLY A 1 88 ? -43.922 8.376 34.484 1.00 53.25 88 GLY A C 1
ATOM 650 O O . GLY A 1 88 ? -43.197 7.555 35.046 1.00 53.25 88 GLY A O 1
ATOM 651 N N . ASN A 1 89 ? -45.248 8.380 34.596 1.00 56.06 89 ASN A N 1
ATOM 652 C CA . ASN A 1 89 ? -46.027 7.426 35.374 1.00 56.06 89 ASN A CA 1
ATOM 653 C C . ASN A 1 89 ? -45.826 5.997 34.806 1.00 56.06 89 ASN A C 1
ATOM 655 O O . ASN A 1 89 ? -46.054 5.807 33.607 1.00 56.06 89 ASN A O 1
ATOM 659 N N . PRO A 1 90 ? -45.413 4.993 35.608 1.00 57.88 90 PRO A N 1
ATOM 660 C CA . PRO A 1 90 ? -45.104 3.640 35.122 1.00 57.88 90 PRO A CA 1
ATOM 661 C C . PRO A 1 90 ? -46.288 2.894 34.477 1.00 57.88 90 PRO A C 1
ATOM 663 O O . PRO A 1 90 ? -46.068 1.904 33.788 1.00 57.88 90 PRO A O 1
ATOM 666 N N . ASP A 1 91 ? -47.518 3.396 34.624 1.00 52.62 91 ASP A N 1
ATOM 667 C CA . ASP A 1 91 ? -48.740 2.817 34.043 1.00 52.62 91 ASP A CA 1
ATOM 668 C C . ASP A 1 91 ? -49.172 3.430 32.694 1.00 52.62 91 ASP A C 1
ATOM 670 O O . ASP A 1 91 ? -50.235 3.099 32.168 1.00 52.62 91 ASP A O 1
ATOM 674 N N . ALA A 1 92 ? -48.354 4.287 32.067 1.00 56.50 92 ALA A N 1
ATOM 675 C CA . ALA A 1 92 ? -48.662 4.841 30.738 1.00 56.50 92 ALA A CA 1
ATOM 676 C C . ALA A 1 92 ? -48.634 3.795 29.593 1.00 56.50 92 ALA A C 1
ATOM 678 O O . ALA A 1 92 ? -48.933 4.116 28.443 1.00 56.50 92 ALA A O 1
ATOM 679 N N . GLY A 1 93 ? -48.307 2.536 29.898 1.00 53.19 93 GLY A N 1
ATOM 680 C CA . GLY A 1 93 ? -48.385 1.388 28.995 1.00 53.19 93 GLY A CA 1
ATOM 681 C C . GLY A 1 93 ? -49.335 0.318 29.528 1.00 53.19 93 GLY A C 1
ATOM 682 O O . GLY A 1 93 ? -48.888 -0.748 29.938 1.00 53.19 93 GLY A O 1
ATOM 683 N N . GLY A 1 94 ? -50.640 0.596 29.549 1.00 57.59 94 GLY A N 1
ATOM 684 C CA . GLY A 1 94 ? -51.643 -0.363 30.021 1.00 57.59 94 GLY A CA 1
ATOM 685 C C . GLY A 1 94 ? -51.625 -1.719 29.275 1.00 57.59 94 GLY A C 1
ATOM 686 O O . GLY A 1 94 ? -51.161 -1.806 28.135 1.00 57.59 94 GLY A O 1
ATOM 687 N N . PRO A 1 95 ? -52.209 -2.783 29.867 1.00 52.62 95 PRO A N 1
ATOM 688 C CA . PRO A 1 95 ? -52.120 -4.187 29.422 1.00 52.62 95 PRO A CA 1
ATOM 689 C C . PRO A 1 95 ? -52.887 -4.529 28.125 1.00 52.62 95 PRO A C 1
ATOM 691 O O . PRO A 1 95 ? -53.211 -5.687 27.874 1.00 52.62 95 PRO A O 1
ATOM 694 N N . LYS A 1 96 ? -53.204 -3.531 27.294 1.00 49.72 96 LYS A N 1
ATOM 695 C CA . LYS A 1 96 ? -53.955 -3.676 26.035 1.00 49.72 96 LYS A CA 1
ATOM 696 C C . LYS A 1 96 ? -53.167 -3.256 24.793 1.00 49.72 96 LYS A C 1
ATOM 698 O O . LYS A 1 96 ? -53.752 -3.122 23.723 1.00 49.72 96 LYS A O 1
ATOM 703 N N . ARG A 1 97 ? -51.847 -3.076 24.895 1.00 49.44 97 ARG A N 1
ATOM 704 C CA . ARG A 1 97 ? -50.981 -2.958 23.713 1.00 49.44 97 ARG A CA 1
ATOM 705 C C . ARG A 1 97 ? -50.616 -4.347 23.186 1.00 49.44 97 ARG A C 1
ATOM 707 O O . ARG A 1 97 ? -49.487 -4.807 23.283 1.00 49.44 97 ARG A O 1
ATOM 714 N N . THR A 1 98 ? -51.615 -5.028 22.642 1.00 51.06 98 THR A N 1
ATOM 715 C CA . THR A 1 98 ? -51.409 -6.062 21.629 1.00 51.06 98 THR A CA 1
ATOM 716 C C . THR A 1 98 ? -51.197 -5.335 20.311 1.00 51.06 98 THR A C 1
ATOM 718 O O . THR A 1 98 ? -52.160 -4.884 19.696 1.00 51.06 98 THR A O 1
ATOM 721 N N . GLU A 1 99 ? -49.942 -5.191 19.883 1.00 57.25 99 GLU A N 1
ATOM 722 C CA . GLU A 1 99 ? -49.656 -5.032 18.457 1.00 57.25 99 GLU A CA 1
ATOM 723 C C . GLU A 1 99 ? -50.075 -6.339 17.783 1.00 57.25 99 GLU A C 1
ATOM 725 O O . GLU A 1 99 ? -49.335 -7.320 17.716 1.00 57.25 99 GLU A O 1
ATOM 730 N N . GLN A 1 100 ? -51.346 -6.388 17.401 1.00 43.59 100 GLN A N 1
ATOM 731 C CA . GLN A 1 100 ? -51.907 -7.450 16.598 1.00 43.59 100 GLN A CA 1
ATOM 732 C C . GLN A 1 100 ? -51.377 -7.238 15.181 1.00 43.59 100 GLN A C 1
ATOM 734 O O . GLN A 1 100 ? -51.865 -6.399 14.433 1.00 43.59 100 GLN A O 1
ATOM 739 N N . ILE A 1 101 ? -50.296 -7.945 14.860 1.00 48.06 101 ILE A N 1
ATOM 740 C CA . ILE A 1 101 ? -49.769 -8.039 13.503 1.00 48.06 101 ILE A CA 1
ATOM 741 C C . ILE A 1 101 ? -50.780 -8.874 12.715 1.00 48.06 101 ILE A C 1
ATOM 743 O O . ILE A 1 101 ? -50.866 -10.086 12.917 1.00 48.06 101 ILE A O 1
ATOM 747 N N . ASP A 1 102 ? -51.563 -8.230 11.851 1.00 50.12 102 ASP A N 1
ATOM 748 C CA . ASP A 1 102 ? -52.394 -8.934 10.879 1.00 50.12 102 ASP A CA 1
ATOM 749 C C . ASP A 1 102 ? -51.478 -9.709 9.911 1.00 50.12 102 ASP A C 1
ATOM 751 O O . ASP A 1 102 ? -50.625 -9.104 9.252 1.00 50.12 102 ASP A O 1
ATOM 755 N N . PRO A 1 103 ? -51.594 -11.046 9.811 1.00 53.41 103 PRO A N 1
ATOM 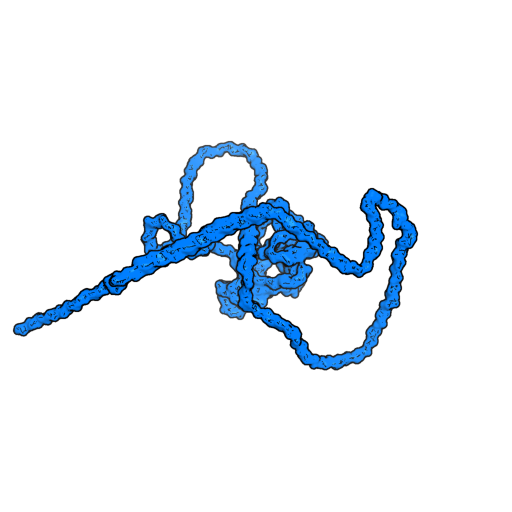756 C CA . PRO A 1 103 ? -50.832 -11.811 8.839 1.00 53.41 103 PRO A CA 1
ATOM 757 C C . PRO A 1 103 ? -51.359 -11.493 7.437 1.00 53.41 103 PRO A C 1
ATOM 759 O O . PRO A 1 103 ? -52.442 -11.935 7.045 1.00 53.41 103 PRO A O 1
ATOM 762 N N . LEU A 1 104 ? -50.576 -10.729 6.673 1.00 51.19 104 LEU A N 1
ATOM 763 C CA . LEU A 1 104 ? -50.828 -10.475 5.260 1.00 51.19 104 LEU A CA 1
ATOM 764 C C . LEU A 1 104 ? -50.813 -11.819 4.512 1.00 51.19 104 LEU A C 1
ATOM 766 O O . LEU A 1 104 ? -49.763 -12.397 4.236 1.00 51.19 104 LEU A O 1
ATOM 770 N N . THR A 1 105 ? -52.004 -12.344 4.239 1.00 56.50 105 THR A N 1
ATOM 771 C CA . THR A 1 105 ? -52.217 -13.581 3.485 1.00 56.50 105 THR A CA 1
ATOM 772 C C . THR A 1 105 ? -52.309 -13.220 2.006 1.00 56.50 105 THR A C 1
ATOM 774 O O . THR A 1 105 ? -53.376 -13.270 1.410 1.00 56.50 105 THR A O 1
ATOM 777 N N . GLU A 1 106 ? -51.189 -12.815 1.413 1.00 57.28 106 GLU A N 1
ATOM 778 C CA . GLU A 1 106 ? -51.034 -12.784 -0.042 1.00 57.28 106 GLU A CA 1
ATOM 779 C C . GLU A 1 106 ? -50.029 -13.864 -0.424 1.00 57.28 106 GLU A C 1
ATOM 781 O O . GLU A 1 106 ? -48.812 -13.683 -0.418 1.00 57.28 106 GLU A O 1
ATOM 786 N N . GLN A 1 107 ? -50.571 -15.049 -0.686 1.00 56.97 107 GLN A N 1
ATOM 787 C CA . GLN A 1 107 ? -49.852 -16.146 -1.304 1.00 56.97 107 GLN A CA 1
ATOM 788 C C . GLN A 1 107 ? -49.729 -15.806 -2.800 1.00 56.97 107 GLN A C 1
ATOM 790 O O . GLN A 1 107 ? -50.760 -15.715 -3.465 1.00 56.97 107 GLN A O 1
ATOM 795 N N . PRO A 1 108 ? -48.520 -15.578 -3.346 1.00 60.00 108 PRO A N 1
ATOM 796 C CA . PRO A 1 108 ? -48.374 -15.300 -4.766 1.00 60.00 108 PRO A CA 1
ATOM 797 C C . PRO A 1 108 ? -48.761 -16.550 -5.556 1.00 60.00 108 PRO A C 1
ATOM 799 O O . PRO A 1 108 ? -48.274 -17.648 -5.261 1.00 60.00 108 PRO A O 1
ATOM 802 N N . ASP A 1 109 ? -49.621 -16.380 -6.558 1.00 66.62 109 ASP A N 1
ATOM 803 C CA . ASP A 1 109 ? -49.993 -17.452 -7.475 1.00 66.62 109 ASP A CA 1
ATOM 804 C C . ASP A 1 109 ? -48.742 -18.094 -8.103 1.00 66.62 109 ASP A C 1
ATOM 806 O O . ASP A 1 109 ? -47.790 -17.394 -8.475 1.00 66.62 109 ASP A O 1
ATOM 810 N N . PRO A 1 110 ? -48.709 -19.432 -8.251 1.00 67.56 110 PRO A N 1
ATOM 811 C CA . PRO A 1 110 ? -47.608 -20.102 -8.920 1.00 67.56 110 PRO A CA 1
ATOM 812 C C . PRO A 1 110 ? -47.507 -19.609 -10.373 1.00 67.56 110 PRO A C 1
ATOM 814 O O . PRO A 1 110 ? -48.523 -19.532 -11.070 1.00 67.56 110 PRO A O 1
ATOM 817 N N . PRO A 1 111 ? -46.291 -19.306 -10.868 1.00 61.47 111 PRO A N 1
ATOM 818 C CA . PRO A 1 111 ? -46.112 -18.755 -12.199 1.00 61.47 111 PRO A CA 1
ATOM 819 C C . PRO A 1 111 ? -46.654 -19.732 -13.240 1.00 61.47 111 PRO A C 1
ATOM 821 O O . PRO A 1 111 ? -46.193 -20.871 -13.374 1.00 61.47 111 PRO A O 1
ATOM 824 N N . THR A 1 112 ? -47.650 -19.272 -13.992 1.00 63.44 112 THR A N 1
ATOM 825 C CA . THR A 1 112 ? -48.177 -19.973 -15.156 1.00 63.44 112 THR A CA 1
ATOM 826 C C . THR A 1 112 ? -47.013 -20.213 -16.118 1.00 63.44 112 THR A C 1
ATOM 828 O O . THR A 1 112 ? -46.315 -19.272 -16.496 1.00 63.44 112 THR A O 1
ATOM 831 N N . LYS A 1 113 ? -46.774 -21.476 -16.503 1.00 56.56 113 LYS A N 1
ATOM 832 C CA . LYS A 1 113 ? -45.801 -21.867 -17.540 1.00 56.56 113 LYS A CA 1
ATOM 833 C C . LYS A 1 113 ? -46.224 -21.276 -18.891 1.00 56.56 113 LYS A C 1
ATOM 835 O O . LYS A 1 113 ? -46.820 -21.956 -19.720 1.00 56.56 113 LYS A O 1
ATOM 840 N N . GLY A 1 114 ? -45.936 -19.996 -19.087 1.00 56.03 114 GLY A N 1
ATOM 841 C CA . GLY A 1 114 ? -46.023 -19.307 -20.361 1.00 56.03 114 GLY A CA 1
ATOM 842 C C . GLY A 1 114 ? -44.805 -19.645 -21.211 1.00 56.03 114 GLY A C 1
ATOM 843 O O . GLY A 1 114 ? -43.669 -19.609 -20.742 1.00 56.03 114 GLY A O 1
ATOM 844 N N . THR A 1 115 ? -45.071 -20.014 -22.458 1.00 64.56 115 THR A N 1
ATOM 845 C CA . THR A 1 115 ? -44.134 -20.209 -23.567 1.00 64.56 115 THR A CA 1
ATOM 846 C C . THR A 1 115 ? -42.962 -19.217 -23.509 1.00 64.56 115 THR A C 1
ATOM 848 O O . THR A 1 115 ? -43.215 -18.026 -23.324 1.00 64.56 115 THR A O 1
ATOM 851 N N . PRO A 1 116 ? -41.696 -19.657 -23.676 1.00 61.56 116 PRO A N 1
ATOM 852 C CA . PRO A 1 116 ? -40.549 -18.762 -23.572 1.00 61.56 116 PRO A CA 1
ATOM 853 C C . PRO A 1 116 ? -40.709 -17.605 -24.569 1.00 61.56 116 PRO A C 1
ATOM 855 O O . PRO A 1 116 ? -40.853 -17.863 -25.771 1.00 61.56 116 PRO A O 1
ATOM 858 N N . PRO A 1 117 ? -40.710 -16.343 -24.104 1.00 56.53 117 PRO A N 1
ATOM 859 C CA . PRO A 1 117 ? -40.759 -15.205 -25.000 1.00 56.53 117 PRO A CA 1
ATOM 860 C C . PRO A 1 117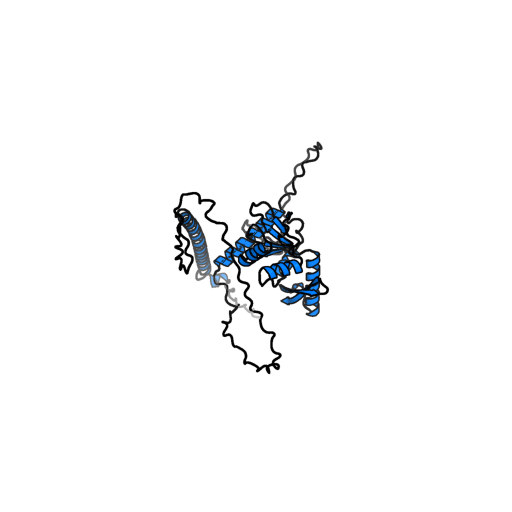 ? -39.527 -15.276 -25.899 1.00 56.53 117 PRO A C 1
ATOM 862 O O . PRO A 1 117 ? -38.394 -15.395 -25.427 1.00 56.53 117 PRO A O 1
ATOM 865 N N . ARG A 1 118 ? -39.749 -15.252 -27.218 1.00 58.22 118 ARG A N 1
ATOM 866 C CA . ARG A 1 118 ? -38.670 -15.031 -28.180 1.00 58.22 118 ARG A CA 1
ATOM 867 C C . ARG A 1 118 ? -37.999 -13.724 -27.783 1.00 58.22 118 ARG A C 1
ATOM 869 O O . ARG A 1 118 ? -38.622 -12.672 -27.876 1.00 58.22 118 ARG A O 1
ATOM 876 N N . LEU A 1 119 ? -36.757 -13.840 -27.326 1.00 58.00 119 LEU A N 1
ATOM 877 C CA . LEU A 1 119 ? -35.873 -12.742 -26.971 1.00 58.00 119 LEU A CA 1
ATOM 878 C C . LEU A 1 119 ? -35.717 -11.849 -28.211 1.00 58.00 119 LEU A C 1
ATOM 880 O O . LEU A 1 119 ? -34.902 -12.137 -29.093 1.00 58.00 119 LEU A O 1
ATOM 884 N N . LEU A 1 120 ? -36.564 -10.822 -28.332 1.00 62.25 120 LEU A N 1
ATOM 885 C CA . LEU A 1 120 ? -36.312 -9.744 -29.272 1.00 62.25 120 LEU A CA 1
ATOM 886 C C . LEU A 1 120 ? -34.999 -9.100 -28.838 1.00 62.25 120 LEU A C 1
ATOM 888 O O . LEU A 1 120 ? -34.757 -8.831 -27.665 1.00 62.25 120 LEU A O 1
ATOM 892 N N . LYS A 1 121 ? -34.104 -8.978 -29.809 1.00 60.78 121 LYS A N 1
ATOM 893 C CA . LYS A 1 121 ? -32.761 -8.455 -29.635 1.00 60.78 121 LYS A CA 1
ATOM 894 C C . LYS A 1 121 ? -32.901 -6.941 -29.520 1.00 60.78 121 LYS A C 1
ATOM 896 O O . LYS A 1 121 ? -32.915 -6.258 -30.542 1.00 60.78 121 LYS A O 1
ATOM 901 N N . ASP A 1 122 ? -33.097 -6.454 -28.302 1.00 67.44 122 ASP A N 1
ATOM 902 C CA . ASP A 1 122 ? -33.201 -5.020 -28.068 1.00 67.44 122 ASP A CA 1
ATOM 903 C C . ASP A 1 122 ? -31.907 -4.331 -28.540 1.00 67.44 122 ASP A C 1
ATOM 905 O O . ASP A 1 122 ? -30.807 -4.869 -28.338 1.00 67.44 122 ASP A O 1
ATOM 909 N N . PRO A 1 123 ? -32.010 -3.183 -29.235 1.00 73.62 123 PRO A N 1
ATOM 910 C CA . PRO A 1 123 ? -30.841 -2.409 -29.616 1.00 73.62 123 PRO A CA 1
ATOM 911 C C . PRO A 1 123 ? -30.071 -2.000 -28.350 1.00 73.62 123 PRO A C 1
ATOM 913 O O . PRO A 1 123 ? -30.693 -1.741 -27.317 1.00 73.62 123 PRO A O 1
ATOM 916 N N . PRO A 1 124 ? -28.727 -1.974 -28.397 1.00 68.81 124 PRO A N 1
ATOM 917 C CA . PRO A 1 124 ? -27.911 -1.670 -27.230 1.00 68.81 124 PRO A CA 1
ATOM 918 C C . PRO A 1 124 ? -28.331 -0.323 -26.641 1.00 68.81 124 PRO A C 1
ATOM 920 O O . PRO A 1 124 ? -28.343 0.692 -27.337 1.00 68.81 124 PRO A O 1
ATOM 923 N N . LEU A 1 125 ? -28.701 -0.347 -25.361 1.00 58.62 125 LEU A N 1
ATOM 924 C CA . LEU A 1 125 ? -29.048 0.835 -24.589 1.00 58.62 125 LEU A CA 1
ATOM 925 C C . LEU A 1 125 ? -27.781 1.695 -24.459 1.00 58.62 125 LEU A C 1
ATOM 927 O O . LEU A 1 125 ? -26.880 1.370 -23.684 1.00 58.62 125 LEU A O 1
ATOM 931 N N . ASP A 1 126 ? -27.683 2.751 -25.263 1.00 60.50 126 ASP A N 1
ATOM 932 C CA . ASP A 1 126 ? -26.616 3.743 -25.151 1.00 60.50 126 ASP A CA 1
ATOM 933 C C . ASP A 1 126 ? -26.903 4.610 -23.922 1.00 60.50 126 ASP A C 1
ATOM 935 O O . ASP A 1 126 ? -27.710 5.538 -23.953 1.00 60.50 126 ASP A O 1
ATOM 939 N N . LEU A 1 127 ? -26.308 4.228 -22.791 1.00 64.06 127 LEU A N 1
ATOM 940 C CA . LEU A 1 127 ? -26.575 4.816 -21.479 1.00 64.06 127 LEU A CA 1
ATOM 941 C C . LEU A 1 127 ? -26.038 6.246 -21.315 1.00 64.06 127 LEU A C 1
ATOM 943 O O . LEU A 1 127 ? -26.143 6.782 -20.216 1.00 64.06 127 LEU A O 1
ATOM 947 N N . GLY A 1 128 ? -25.472 6.871 -22.358 1.00 56.12 128 GLY A N 1
ATOM 948 C CA . GLY A 1 128 ? -25.051 8.277 -22.325 1.00 56.12 128 GLY A CA 1
ATOM 949 C C . GLY A 1 128 ? -24.174 8.622 -21.118 1.00 56.12 128 GLY A C 1
ATOM 950 O O . GLY A 1 128 ? -24.206 9.752 -20.631 1.00 56.12 128 GLY A O 1
ATOM 951 N N . LEU A 1 129 ? -23.443 7.637 -20.584 1.00 65.94 129 LEU A N 1
ATOM 952 C CA . LEU A 1 129 ? -22.616 7.834 -19.407 1.00 65.94 129 LEU A CA 1
ATOM 953 C C . LEU A 1 129 ? -21.469 8.759 -19.816 1.00 65.94 129 LEU A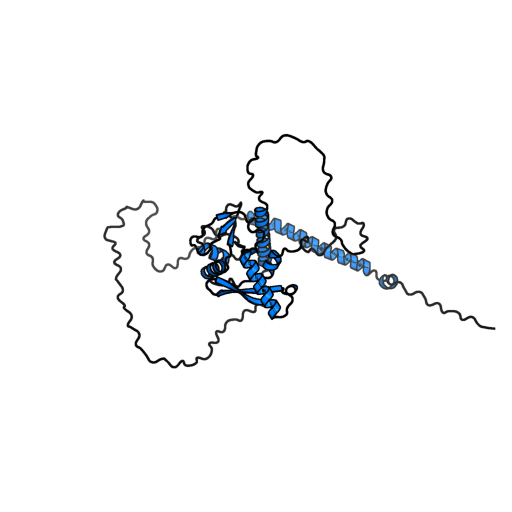 C 1
ATOM 955 O O . LEU A 1 129 ? -20.773 8.451 -20.789 1.00 65.94 129 LEU A O 1
ATOM 959 N N . PRO A 1 130 ? -21.262 9.888 -19.116 1.00 54.44 130 PRO A N 1
ATOM 960 C CA . PRO A 1 130 ? -20.141 10.761 -19.405 1.00 54.44 130 PRO A CA 1
ATOM 961 C C . PRO A 1 130 ? -18.857 9.942 -19.267 1.00 54.44 130 PRO A C 1
ATOM 963 O O . PRO A 1 130 ? -18.587 9.356 -18.218 1.00 54.44 130 PRO A O 1
ATOM 966 N N . LEU A 1 131 ? -18.095 9.864 -20.357 1.00 51.44 131 LEU A N 1
ATOM 967 C CA . LEU A 1 131 ? -16.800 9.204 -20.388 1.00 51.44 131 LEU A CA 1
ATOM 968 C C . LEU A 1 131 ? -15.882 9.980 -19.433 1.00 51.44 131 LEU A C 1
ATOM 970 O O . LEU A 1 131 ? -15.453 11.091 -19.744 1.00 51.44 131 LEU A O 1
ATOM 974 N N . ILE A 1 132 ? -15.651 9.439 -18.238 1.00 53.81 132 ILE A N 1
ATOM 975 C CA . ILE A 1 132 ? -14.683 10.005 -17.300 1.00 53.81 132 ILE A CA 1
ATOM 976 C C . ILE A 1 132 ? -13.308 9.763 -17.923 1.00 53.81 132 ILE A C 1
ATOM 978 O O . ILE A 1 132 ? -12.851 8.628 -18.028 1.00 53.81 132 ILE A O 1
ATOM 982 N N . ASP A 1 133 ? -12.695 10.834 -18.418 1.00 58.62 133 ASP A N 1
ATOM 983 C CA . ASP A 1 133 ? -11.346 10.818 -18.969 1.00 58.62 133 ASP A CA 1
ATOM 984 C C . ASP A 1 133 ? -10.337 10.672 -17.818 1.00 58.62 133 ASP A C 1
ATOM 986 O O . ASP A 1 133 ? -10.036 11.633 -17.103 1.00 58.62 133 ASP A O 1
ATOM 990 N N . ASP A 1 134 ? -9.810 9.457 -17.642 1.00 58.28 134 ASP A N 1
ATOM 991 C CA . ASP A 1 134 ? -8.755 9.113 -16.674 1.00 58.28 134 ASP A CA 1
ATOM 992 C C . ASP A 1 134 ? -7.441 9.909 -16.888 1.00 58.28 134 ASP A C 1
ATOM 994 O O . ASP A 1 134 ? -6.482 9.759 -16.125 1.00 58.28 134 ASP A O 1
ATOM 998 N N . GLY A 1 135 ? -7.367 10.755 -17.923 1.00 60.88 135 GLY A N 1
ATOM 999 C CA . GLY A 1 135 ? -6.257 11.661 -18.206 1.00 60.88 135 GLY A CA 1
ATOM 1000 C C . GLY A 1 135 ? -6.260 12.981 -17.428 1.00 60.88 135 GLY A C 1
ATOM 1001 O O . GLY A 1 135 ? -5.249 13.690 -17.462 1.00 60.88 135 GLY A O 1
ATOM 1002 N N . GLN A 1 136 ? -7.333 13.343 -16.714 1.00 49.50 136 GLN A N 1
ATOM 1003 C CA . GLN A 1 136 ? -7.329 14.580 -15.925 1.00 49.50 136 GLN A CA 1
ATOM 1004 C C . GLN A 1 136 ? -6.497 14.428 -14.645 1.00 49.50 136 GLN A C 1
ATOM 1006 O O . GLN A 1 136 ? -6.830 13.686 -13.721 1.00 49.50 136 GLN A O 1
ATOM 1011 N N . THR A 1 137 ? -5.398 15.182 -14.568 1.00 53.44 137 THR A N 1
ATOM 1012 C CA . THR A 1 137 ? -4.609 15.352 -13.343 1.00 53.44 137 THR A CA 1
ATOM 1013 C C . THR A 1 137 ? -5.509 15.795 -12.185 1.00 53.44 137 THR A C 1
ATOM 1015 O O . THR A 1 137 ? -6.277 16.743 -12.366 1.00 53.44 137 THR A O 1
ATOM 1018 N N . PRO A 1 138 ? -5.416 15.168 -10.994 1.00 59.09 138 PRO A N 1
ATOM 1019 C CA . PRO A 1 138 ? -6.288 15.487 -9.869 1.00 59.09 138 PRO A CA 1
ATOM 1020 C C . PRO A 1 138 ? -6.162 16.972 -9.515 1.00 59.09 138 PRO A C 1
ATOM 1022 O O . PRO A 1 138 ? -5.078 17.450 -9.183 1.00 59.09 138 PRO A O 1
ATOM 1025 N N . ALA A 1 139 ? -7.280 17.693 -9.589 1.00 51.41 139 ALA A N 1
ATOM 1026 C CA . ALA A 1 139 ? -7.334 19.155 -9.546 1.00 51.41 139 ALA A CA 1
ATOM 1027 C C . ALA A 1 139 ? -6.898 19.793 -8.209 1.00 51.41 139 ALA A C 1
ATOM 1029 O O . ALA A 1 139 ? -6.778 21.010 -8.127 1.00 51.41 139 ALA A O 1
ATOM 1030 N N . ASN A 1 140 ? -6.595 19.005 -7.172 1.00 62.56 140 ASN A N 1
ATOM 1031 C CA . ASN A 1 140 ? -6.282 19.519 -5.839 1.00 62.56 140 ASN A CA 1
ATOM 1032 C C . ASN A 1 140 ? -4.916 19.011 -5.356 1.00 62.56 140 ASN A C 1
ATOM 1034 O O . ASN A 1 140 ? -4.810 18.000 -4.658 1.00 62.56 140 ASN A O 1
ATOM 1038 N N . SER A 1 141 ? -3.854 19.747 -5.692 1.00 65.44 141 SER A N 1
ATOM 1039 C CA . SER A 1 141 ? -2.484 19.490 -5.220 1.00 65.44 141 SER A CA 1
ATOM 1040 C C . SER A 1 141 ? -2.389 19.425 -3.687 1.00 65.44 141 SER A C 1
ATOM 1042 O O . SER A 1 141 ? -1.637 18.606 -3.159 1.00 65.44 141 SER A O 1
ATOM 1044 N N . ALA A 1 142 ? -3.215 20.191 -2.967 1.00 71.31 142 ALA A N 1
ATOM 1045 C CA . ALA A 1 142 ? -3.298 20.167 -1.505 1.00 71.31 142 ALA A CA 1
ATOM 1046 C C . ALA A 1 142 ? -3.648 18.774 -0.940 1.00 71.31 142 ALA A C 1
ATOM 1048 O O . ALA A 1 142 ? -2.944 18.276 -0.063 1.00 71.31 142 ALA A O 1
ATOM 1049 N N . LEU A 1 143 ? -4.651 18.090 -1.506 1.00 69.50 143 LEU A N 1
ATOM 1050 C CA . LEU A 1 143 ? -5.052 16.739 -1.079 1.00 69.50 143 LEU A CA 1
ATOM 1051 C C . LEU A 1 143 ? -3.943 15.706 -1.314 1.00 69.50 143 LEU A C 1
ATOM 1053 O O . LEU A 1 143 ? -3.730 14.816 -0.492 1.00 69.50 143 LEU A O 1
ATOM 1057 N N . SER A 1 144 ? -3.193 15.839 -2.412 1.00 66.25 144 SER A N 1
ATOM 1058 C CA . SER A 1 144 ? -2.064 14.945 -2.697 1.00 66.25 144 SER A CA 1
ATOM 1059 C C . SER A 1 144 ? -0.912 15.117 -1.696 1.00 66.25 144 SER A C 1
ATOM 1061 O O . SER A 1 144 ? -0.284 14.133 -1.298 1.00 66.25 144 SER A O 1
ATOM 1063 N N . ILE A 1 145 ? -0.673 16.351 -1.234 1.00 73.06 145 ILE A N 1
ATOM 1064 C CA . ILE A 1 145 ? 0.333 16.664 -0.213 1.00 73.06 145 ILE A CA 1
ATOM 1065 C C . ILE A 1 145 ? -0.096 16.093 1.142 1.00 73.06 145 ILE A C 1
ATOM 1067 O O . ILE A 1 145 ? 0.727 15.486 1.831 1.00 73.06 145 ILE A O 1
ATOM 1071 N N . GLU A 1 146 ? -1.371 16.228 1.514 1.00 73.81 146 GLU A N 1
ATOM 1072 C CA . GLU A 1 146 ? -1.891 15.661 2.762 1.00 73.81 146 GLU A CA 1
ATOM 1073 C C . GLU A 1 146 ? -1.849 14.133 2.777 1.00 73.81 146 GLU A C 1
ATOM 1075 O O . GLU A 1 146 ? -1.388 13.553 3.762 1.00 73.81 146 GLU A O 1
ATOM 1080 N N . LEU A 1 147 ? -2.231 13.464 1.681 1.00 70.06 147 LEU A N 1
ATOM 1081 C CA . LEU A 1 147 ? -2.111 12.006 1.577 1.00 70.06 147 LEU A CA 1
ATOM 1082 C C . LEU A 1 147 ? -0.653 11.549 1.692 1.00 70.06 147 LEU A C 1
ATOM 1084 O O . LEU A 1 147 ? -0.364 10.574 2.387 1.00 70.06 147 LEU A O 1
ATOM 1088 N N . ALA A 1 148 ? 0.273 12.257 1.038 1.00 70.12 148 ALA A N 1
ATOM 1089 C CA . ALA A 1 148 ? 1.696 11.953 1.124 1.00 70.12 148 ALA A CA 1
ATOM 1090 C C . ALA A 1 148 ? 2.239 12.159 2.547 1.00 70.12 148 ALA A C 1
ATOM 1092 O O . ALA A 1 148 ? 3.062 11.365 3.009 1.00 70.12 148 ALA A O 1
ATOM 1093 N N . LYS A 1 149 ? 1.773 13.191 3.262 1.00 79.62 149 LYS A N 1
ATOM 1094 C CA . LYS A 1 149 ? 2.115 13.422 4.671 1.00 79.62 149 LYS A CA 1
ATOM 1095 C C . LYS A 1 149 ? 1.554 12.316 5.564 1.00 79.62 149 LYS A C 1
ATOM 1097 O O . LYS A 1 149 ? 2.305 11.747 6.344 1.00 79.62 149 LYS A O 1
ATOM 1102 N N . LEU A 1 150 ? 0.290 11.935 5.386 1.00 73.25 150 LEU A N 1
ATOM 1103 C CA . LEU A 1 150 ? -0.343 10.855 6.143 1.00 73.25 150 LEU A CA 1
ATOM 1104 C C . LEU A 1 150 ? 0.361 9.507 5.924 1.00 73.25 150 LEU A C 1
ATOM 1106 O O . LEU A 1 150 ? 0.564 8.763 6.880 1.00 73.25 150 LEU A O 1
ATOM 1110 N N . ALA A 1 151 ? 0.775 9.207 4.689 1.00 71.31 151 ALA A N 1
ATOM 1111 C CA . ALA A 1 151 ? 1.555 8.009 4.383 1.00 71.31 151 ALA A CA 1
ATOM 1112 C C . ALA A 1 151 ? 2.927 8.019 5.082 1.00 71.31 151 ALA A C 1
ATOM 1114 O O . ALA A 1 151 ? 3.344 6.997 5.625 1.00 71.31 151 ALA A O 1
ATOM 1115 N N . ARG A 1 152 ? 3.607 9.176 5.132 1.00 77.06 152 ARG A N 1
ATOM 1116 C CA . ARG A 1 152 ? 4.864 9.335 5.887 1.00 77.06 152 ARG A CA 1
ATOM 1117 C C . ARG A 1 152 ? 4.651 9.174 7.389 1.00 77.06 152 ARG A C 1
ATOM 1119 O O . ARG A 1 152 ? 5.418 8.454 8.019 1.00 77.06 152 ARG A O 1
ATOM 1126 N N . ASP A 1 153 ? 3.608 9.787 7.942 1.00 79.50 153 ASP A N 1
ATOM 1127 C CA . ASP A 1 153 ? 3.275 9.686 9.364 1.00 79.50 153 ASP A CA 1
ATOM 1128 C C . ASP A 1 153 ? 2.941 8.233 9.744 1.00 79.50 153 ASP A C 1
ATOM 1130 O O . ASP A 1 153 ? 3.378 7.751 10.790 1.00 79.50 153 ASP A O 1
ATOM 1134 N N . ALA A 1 154 ? 2.225 7.501 8.882 1.00 76.75 154 ALA A N 1
ATOM 1135 C CA . ALA A 1 154 ? 1.954 6.075 9.061 1.00 76.75 154 ALA A CA 1
ATOM 1136 C C . ALA A 1 154 ? 3.252 5.245 9.057 1.00 76.75 154 ALA A C 1
ATOM 1138 O O . ALA A 1 154 ? 3.468 4.429 9.957 1.00 76.75 154 ALA A O 1
ATOM 1139 N N . ASP A 1 155 ? 4.154 5.502 8.106 1.00 75.81 155 ASP A N 1
ATOM 1140 C CA . ASP A 1 155 ? 5.472 4.863 8.039 1.00 75.81 155 ASP A CA 1
ATOM 1141 C C . ASP A 1 155 ? 6.335 5.163 9.275 1.00 75.81 155 ASP A C 1
ATOM 1143 O O . ASP A 1 155 ? 7.028 4.281 9.790 1.00 75.81 155 ASP A O 1
ATOM 1147 N N . GLU A 1 156 ? 6.320 6.401 9.768 1.00 81.75 156 GLU A N 1
ATOM 1148 C CA . GLU A 1 156 ? 7.039 6.793 10.979 1.00 81.75 156 GLU A CA 1
ATOM 1149 C C . GLU A 1 156 ? 6.453 6.138 12.227 1.00 81.75 156 GLU A C 1
ATOM 1151 O O . GLU A 1 156 ? 7.214 5.652 13.066 1.00 81.75 156 GLU A O 1
ATOM 1156 N N . GLN A 1 157 ? 5.125 6.050 12.337 1.00 77.56 157 GLN A N 1
ATOM 1157 C CA . GLN A 1 157 ? 4.460 5.349 13.435 1.00 77.56 157 GLN A CA 1
ATOM 1158 C C . GLN A 1 157 ? 4.797 3.858 13.441 1.00 77.56 157 GLN A C 1
ATOM 1160 O O . GLN A 1 157 ? 5.136 3.320 14.497 1.00 77.56 157 GLN A O 1
ATOM 1165 N N . VAL A 1 158 ? 4.795 3.198 12.278 1.00 75.62 158 VAL A N 1
ATOM 1166 C CA . VAL A 1 158 ? 5.225 1.797 12.160 1.00 75.62 158 VAL A CA 1
ATOM 1167 C C . VAL A 1 158 ? 6.699 1.654 12.522 1.00 75.62 158 VAL A C 1
ATOM 1169 O O . VAL A 1 158 ? 7.040 0.811 13.347 1.00 75.62 158 VAL A O 1
ATOM 1172 N N . LYS A 1 159 ? 7.587 2.501 11.986 1.00 79.00 159 LYS A N 1
ATOM 1173 C CA . LYS A 1 159 ? 9.018 2.476 12.338 1.00 79.00 159 LYS A CA 1
ATOM 1174 C C . LYS A 1 159 ? 9.242 2.692 13.830 1.00 79.00 159 LYS A C 1
ATOM 1176 O O . LYS A 1 159 ? 10.088 2.021 14.415 1.00 79.00 159 LYS A O 1
ATOM 1181 N N . LYS A 1 160 ? 8.500 3.608 14.453 1.00 80.94 160 LYS A N 1
ATOM 1182 C CA . LYS A 1 160 ? 8.556 3.865 15.895 1.00 80.94 160 LYS A CA 1
ATOM 1183 C C . LYS A 1 160 ? 8.074 2.648 16.680 1.00 80.94 160 LYS A C 1
ATOM 1185 O O . LYS A 1 160 ? 8.747 2.256 17.625 1.00 80.94 160 LYS A O 1
ATOM 1190 N N . ALA A 1 161 ? 6.984 2.013 16.253 1.00 71.81 161 ALA A N 1
ATOM 1191 C CA . ALA A 1 161 ? 6.458 0.802 16.876 1.00 71.81 161 ALA A CA 1
ATOM 1192 C C 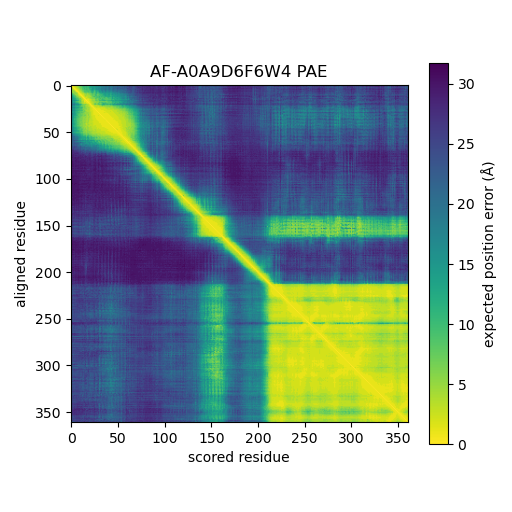. ALA A 1 161 ? 7.386 -0.414 16.717 1.00 71.81 161 ALA A C 1
ATOM 1194 O O . ALA A 1 161 ? 7.506 -1.223 17.629 1.00 71.81 161 ALA A O 1
ATOM 1195 N N . MET A 1 162 ? 8.090 -0.527 15.589 1.00 71.94 162 MET A N 1
ATOM 1196 C CA . MET A 1 162 ? 9.097 -1.569 15.354 1.00 71.94 162 MET A CA 1
ATOM 1197 C C . MET A 1 162 ? 10.395 -1.330 16.130 1.00 71.94 162 MET A C 1
ATOM 1199 O O . MET A 1 162 ? 11.165 -2.263 16.321 1.00 71.94 162 MET A O 1
ATOM 1203 N N . LYS A 1 163 ? 10.652 -0.090 16.559 1.00 73.56 163 LYS A N 1
ATOM 1204 C CA . LYS A 1 163 ? 11.767 0.273 17.441 1.00 73.56 163 LYS A CA 1
ATOM 1205 C C . LYS A 1 163 ? 11.394 0.230 18.923 1.00 73.56 163 LYS A C 1
ATOM 1207 O O . LYS A 1 163 ? 12.233 0.600 19.741 1.00 73.56 163 LYS A O 1
ATOM 1212 N N . ILE A 1 164 ? 10.172 -0.178 19.281 1.00 50.47 164 ILE A N 1
ATOM 1213 C CA . ILE A 1 164 ? 9.837 -0.437 20.683 1.00 50.47 164 ILE A CA 1
ATOM 1214 C C . ILE A 1 164 ? 10.759 -1.568 21.130 1.00 50.47 164 ILE A C 1
ATOM 1216 O O . ILE A 1 164 ? 10.660 -2.689 20.633 1.00 50.47 164 ILE A O 1
ATOM 1220 N N . GLU A 1 165 ? 11.707 -1.225 22.004 1.00 44.31 165 GLU A N 1
ATOM 1221 C CA . GLU A 1 165 ? 12.586 -2.190 22.653 1.00 44.31 165 GLU A CA 1
ATOM 1222 C C . GLU A 1 165 ? 11.714 -3.332 23.199 1.00 44.31 165 GLU A C 1
ATOM 1224 O O . GLU A 1 165 ? 10.649 -3.050 23.764 1.00 44.31 165 GLU A O 1
ATOM 1229 N N . PRO A 1 166 ? 12.109 -4.608 23.013 1.00 43.94 166 PRO A N 1
ATOM 1230 C CA . PRO A 1 166 ? 11.368 -5.726 23.587 1.00 43.94 166 PRO A CA 1
ATOM 1231 C C . PRO A 1 166 ? 11.118 -5.440 25.072 1.00 43.94 166 PRO A C 1
ATOM 1233 O O . PRO A 1 166 ? 11.963 -4.788 25.700 1.00 43.94 166 PRO A O 1
ATOM 1236 N N . PRO A 1 167 ? 9.974 -5.875 25.640 1.00 42.44 167 PRO A N 1
ATOM 1237 C CA . PRO A 1 167 ? 9.668 -5.614 27.039 1.00 42.44 167 PRO A CA 1
ATOM 1238 C C . PRO A 1 167 ? 10.901 -5.965 27.863 1.00 42.44 167 PRO A C 1
ATOM 1240 O O . PRO A 1 167 ? 11.419 -7.077 27.744 1.00 42.44 167 PRO A O 1
ATOM 1243 N N . ARG A 1 168 ? 11.407 -4.986 28.628 1.00 44.38 168 ARG A N 1
ATOM 1244 C CA . ARG A 1 168 ? 12.476 -5.187 29.607 1.00 44.38 168 ARG A CA 1
ATOM 1245 C C . ARG A 1 168 ? 11.998 -6.265 30.576 1.00 44.38 168 ARG A C 1
ATOM 1247 O O . ARG A 1 168 ? 11.398 -5.962 31.603 1.00 44.38 168 ARG A O 1
ATOM 1254 N N . GLY A 1 169 ? 12.246 -7.526 30.233 1.00 42.62 169 GLY A N 1
ATOM 1255 C CA . GLY A 1 169 ? 12.332 -8.601 31.198 1.00 42.62 169 GLY A CA 1
ATOM 1256 C C . GLY A 1 169 ? 13.350 -8.134 32.223 1.00 42.62 169 GLY A C 1
ATOM 1257 O O . GLY A 1 169 ? 14.469 -7.762 31.859 1.00 42.62 169 GLY A O 1
ATOM 1258 N N . GLY A 1 170 ? 12.910 -8.023 33.475 1.00 45.78 170 GLY A N 1
ATOM 1259 C CA . GLY A 1 170 ? 13.758 -7.582 34.573 1.00 45.78 170 GLY A CA 1
ATOM 1260 C C . GLY A 1 170 ? 15.087 -8.348 34.562 1.00 45.78 170 GLY A C 1
ATOM 1261 O O . GLY A 1 170 ? 15.114 -9.527 34.203 1.00 45.78 170 GLY A O 1
ATOM 1262 N N . PRO A 1 171 ? 16.203 -7.687 34.900 1.00 46.59 171 PRO A N 1
ATOM 1263 C CA . PRO A 1 171 ? 17.514 -8.309 34.807 1.00 46.59 171 PRO A CA 1
ATOM 1264 C C . PRO A 1 171 ? 17.595 -9.536 35.732 1.00 46.59 171 PRO A C 1
ATOM 1266 O O . PRO A 1 171 ? 17.238 -9.417 36.908 1.00 46.59 171 PRO A O 1
ATOM 1269 N N . PRO A 1 172 ? 18.113 -10.694 35.273 1.00 48.31 172 PRO A N 1
ATOM 1270 C CA . PRO A 1 172 ? 18.659 -11.669 36.201 1.00 48.31 172 PRO A CA 1
ATOM 1271 C C . PRO A 1 172 ? 19.832 -11.029 36.955 1.00 48.31 172 PRO A C 1
ATOM 1273 O O . PRO A 1 172 ? 20.567 -10.187 36.431 1.00 48.31 172 PRO A O 1
ATOM 1276 N N . ALA A 1 173 ? 19.952 -11.403 38.223 1.00 46.94 173 ALA A N 1
ATOM 1277 C CA . ALA A 1 173 ? 20.844 -10.819 39.208 1.00 46.94 173 ALA A CA 1
ATOM 1278 C C . ALA A 1 173 ? 22.279 -10.565 38.700 1.00 46.94 173 ALA A C 1
ATOM 1280 O O . ALA A 1 173 ? 22.995 -11.471 38.288 1.00 46.94 173 ALA A O 1
ATOM 1281 N N . LYS A 1 174 ? 22.680 -9.293 38.798 1.00 45.56 174 LYS A N 1
ATOM 1282 C CA . LYS A 1 174 ? 24.006 -8.764 39.160 1.00 45.56 174 LYS A CA 1
ATOM 1283 C C . LYS A 1 174 ? 25.179 -9.761 39.054 1.00 45.56 174 LYS A C 1
ATOM 1285 O O . LYS A 1 174 ? 25.626 -10.300 40.062 1.00 45.56 174 LYS A O 1
ATOM 1290 N N . VAL A 1 175 ? 25.761 -9.901 37.861 1.00 41.09 175 VAL A N 1
ATOM 1291 C CA . VAL A 1 175 ? 27.150 -10.374 37.731 1.00 41.09 175 VAL A CA 1
ATOM 1292 C C . VAL A 1 175 ? 28.071 -9.159 37.778 1.00 41.09 175 VAL A C 1
ATOM 1294 O O . VAL A 1 175 ? 27.978 -8.231 36.977 1.00 41.09 175 VAL A O 1
ATOM 1297 N N . VAL A 1 176 ? 28.913 -9.148 38.805 1.00 46.81 176 VAL A N 1
ATOM 1298 C CA . VAL A 1 176 ? 29.907 -8.123 39.110 1.00 46.81 176 VAL A CA 1
ATOM 1299 C C . VAL A 1 176 ? 31.122 -8.293 38.197 1.00 46.81 176 VAL A C 1
ATOM 1301 O O . VAL A 1 176 ? 31.704 -9.370 38.146 1.00 46.81 176 VAL A O 1
ATOM 1304 N N . GLY A 1 177 ? 31.552 -7.189 37.580 1.00 44.72 177 GLY A N 1
ATOM 1305 C CA . GLY A 1 177 ? 32.933 -6.974 37.138 1.00 44.72 177 GLY A CA 1
ATOM 1306 C C . GLY A 1 177 ? 33.172 -7.078 35.631 1.00 44.72 177 GLY A C 1
ATOM 1307 O O . GLY A 1 177 ? 33.094 -8.149 35.051 1.00 44.72 177 GLY A O 1
ATOM 1308 N N . ILE A 1 178 ? 33.570 -5.972 34.998 1.00 37.84 178 ILE A N 1
ATOM 1309 C CA . ILE A 1 178 ? 34.981 -5.644 34.722 1.00 37.84 178 ILE A CA 1
ATOM 1310 C C . ILE A 1 178 ? 35.030 -4.222 34.137 1.00 37.84 178 ILE A C 1
ATOM 1312 O O . ILE A 1 178 ? 34.306 -3.855 33.216 1.00 37.84 178 ILE A O 1
ATOM 1316 N N . LYS A 1 179 ? 35.895 -3.404 34.734 1.00 52.94 179 LYS A N 1
ATOM 1317 C CA . LYS A 1 179 ? 36.238 -2.033 34.353 1.00 52.94 179 LYS A CA 1
ATOM 1318 C C . LYS A 1 179 ? 37.254 -2.105 33.208 1.00 52.94 179 LYS A C 1
ATOM 1320 O O . LYS A 1 179 ? 38.344 -2.621 33.433 1.00 52.94 179 LYS A O 1
ATOM 1325 N N . GLY A 1 180 ? 36.941 -1.599 32.011 1.00 45.12 180 GLY A N 1
ATOM 1326 C CA . GLY A 1 180 ? 37.919 -1.644 30.919 1.00 45.12 180 GLY A CA 1
ATOM 1327 C C . GLY A 1 180 ? 37.577 -0.905 29.622 1.00 45.12 180 GLY A C 1
ATOM 1328 O O . GLY A 1 180 ? 36.854 -1.418 28.780 1.00 45.12 180 GLY A O 1
ATOM 1329 N N . SER A 1 181 ? 38.275 0.218 29.427 1.00 42.16 181 SER A N 1
ATOM 1330 C CA . SER A 1 181 ? 38.728 0.810 28.152 1.00 42.16 181 SER A CA 1
ATOM 1331 C C . SER A 1 181 ? 37.726 1.518 27.221 1.00 42.16 181 SER A C 1
ATOM 1333 O O . SER A 1 181 ? 36.679 1.005 26.843 1.00 42.16 181 SER A O 1
ATOM 1335 N N . GLY A 1 182 ? 38.101 2.748 26.848 1.00 51.28 182 GLY A N 1
ATOM 1336 C CA . GLY A 1 182 ? 37.334 3.662 26.011 1.00 51.28 182 GLY A CA 1
ATOM 1337 C C . GLY A 1 182 ? 37.324 3.274 24.534 1.00 51.28 182 GLY A C 1
ATOM 1338 O O . GLY A 1 182 ? 38.364 2.998 23.935 1.00 51.28 182 GLY A O 1
ATOM 1339 N N . ALA A 1 183 ? 36.136 3.312 23.936 1.00 44.12 183 ALA A N 1
ATOM 1340 C CA . ALA A 1 183 ? 35.943 3.096 22.513 1.00 44.12 183 ALA A CA 1
ATOM 1341 C C . ALA A 1 183 ? 36.132 4.410 21.735 1.00 44.12 183 ALA A C 1
ATOM 1343 O O . ALA A 1 183 ? 35.377 5.370 21.895 1.00 44.12 183 ALA A O 1
ATOM 1344 N N . LYS A 1 184 ? 37.157 4.426 20.875 1.00 46.91 184 LYS A N 1
ATOM 1345 C CA . LYS A 1 184 ? 37.338 5.396 19.787 1.00 46.91 184 LYS A CA 1
ATOM 1346 C C . LYS A 1 184 ? 36.099 5.394 18.884 1.00 46.91 184 LYS A C 1
ATOM 1348 O O . LYS A 1 184 ? 35.621 4.332 18.495 1.00 46.91 184 LYS A O 1
ATOM 1353 N N . GLY A 1 185 ? 35.617 6.586 18.531 1.00 43.06 185 GLY A N 1
ATOM 1354 C CA . GLY A 1 185 ? 34.484 6.777 17.627 1.00 43.06 185 GLY A CA 1
ATOM 1355 C C . GLY A 1 185 ? 34.704 6.105 16.270 1.00 43.06 185 GLY A C 1
ATOM 1356 O O . GLY A 1 185 ? 35.733 6.301 15.623 1.00 43.06 185 GLY A O 1
ATOM 1357 N N . VAL A 1 186 ? 33.724 5.305 15.855 1.00 43.09 186 VAL A N 1
ATOM 1358 C CA . VAL A 1 186 ? 33.692 4.628 14.557 1.00 43.09 186 VAL A CA 1
ATOM 1359 C C . VAL A 1 186 ? 33.425 5.673 13.472 1.00 43.09 186 VAL A C 1
ATOM 1361 O O . VAL A 1 186 ? 32.374 6.311 13.455 1.00 43.09 186 VAL A O 1
ATOM 1364 N N . GLY A 1 187 ? 34.404 5.873 12.586 1.00 43.09 187 GLY A N 1
ATOM 1365 C CA . GLY A 1 187 ? 34.287 6.742 11.418 1.00 43.09 187 GLY A CA 1
ATOM 1366 C C . GLY A 1 187 ? 33.182 6.268 10.472 1.00 43.09 187 GLY A C 1
ATOM 1367 O O . GLY A 1 187 ? 33.058 5.077 10.189 1.00 43.09 187 GLY A O 1
ATOM 1368 N N . GLY A 1 188 ? 32.370 7.211 9.993 1.00 41.12 188 GLY A N 1
ATOM 1369 C CA . GLY A 1 188 ? 31.294 6.945 9.042 1.00 41.12 188 GLY A CA 1
ATOM 1370 C C . GLY A 1 188 ? 31.819 6.380 7.720 1.00 41.12 188 GLY A C 1
ATOM 1371 O O . GLY A 1 188 ? 32.811 6.857 7.170 1.00 41.12 188 GLY A O 1
ATOM 1372 N N . LEU A 1 189 ? 31.125 5.363 7.209 1.00 40.78 189 LEU A N 1
ATOM 1373 C CA . LEU A 1 189 ? 31.367 4.735 5.911 1.00 40.78 189 LEU A CA 1
ATOM 1374 C C . LEU A 1 189 ? 31.118 5.745 4.778 1.00 40.78 189 LEU A C 1
ATOM 1376 O O . LEU A 1 189 ? 29.995 5.912 4.307 1.00 40.78 189 LEU A O 1
ATOM 1380 N N . GLY A 1 190 ? 32.177 6.431 4.346 1.00 43.88 190 GLY A N 1
ATOM 1381 C CA . GLY A 1 190 ? 32.173 7.256 3.141 1.00 43.88 190 GLY A CA 1
ATOM 1382 C C . GLY A 1 190 ? 31.895 6.407 1.897 1.00 43.88 190 GLY A C 1
ATOM 1383 O O . GLY A 1 190 ? 32.579 5.417 1.638 1.00 43.88 190 GLY A O 1
ATOM 1384 N N . GLY A 1 191 ? 30.873 6.783 1.128 1.00 47.09 191 GLY A N 1
ATOM 1385 C CA . GLY A 1 191 ? 30.544 6.145 -0.146 1.00 47.09 191 GLY A CA 1
ATOM 1386 C C . GLY A 1 191 ? 31.609 6.419 -1.213 1.00 47.09 191 GLY A C 1
ATOM 1387 O O . GLY A 1 191 ? 32.111 7.535 -1.338 1.00 47.09 191 GLY A O 1
ATOM 1388 N N . LYS A 1 192 ? 31.943 5.397 -2.012 1.00 42.75 192 LYS A N 1
ATOM 1389 C CA . LYS A 1 192 ? 32.826 5.512 -3.182 1.00 42.75 192 LYS A CA 1
ATOM 1390 C C . LYS A 1 192 ? 32.118 6.284 -4.303 1.00 42.75 192 LYS A C 1
ATOM 1392 O O . LYS A 1 192 ? 31.428 5.689 -5.125 1.00 42.75 192 LYS A O 1
ATOM 1397 N N . GLY A 1 193 ? 32.290 7.602 -4.338 1.00 47.00 193 GLY A N 1
ATOM 1398 C CA . GLY A 1 193 ? 31.978 8.421 -5.508 1.00 47.00 193 GLY A CA 1
ATOM 1399 C C . GLY A 1 193 ? 33.098 8.304 -6.542 1.00 47.00 193 GLY A C 1
ATOM 1400 O O . GLY A 1 193 ? 34.185 8.835 -6.337 1.00 47.00 193 GLY A O 1
ATOM 1401 N N . GLY A 1 194 ? 32.852 7.583 -7.637 1.00 44.38 194 GLY A N 1
ATOM 1402 C CA . GLY A 1 194 ? 33.764 7.481 -8.778 1.00 44.38 194 GLY A CA 1
ATOM 1403 C C . GLY A 1 194 ? 33.641 8.692 -9.700 1.00 44.38 194 GLY A C 1
ATOM 1404 O O . GLY A 1 194 ? 33.053 8.591 -10.769 1.00 44.38 194 GLY A O 1
ATOM 1405 N N . GLY A 1 195 ? 34.167 9.838 -9.274 1.00 50.94 195 GLY A N 1
ATOM 1406 C CA . GLY A 1 195 ? 34.297 11.033 -10.107 1.00 50.94 195 GLY A CA 1
ATOM 1407 C C . GLY A 1 195 ? 35.519 11.853 -9.681 1.00 50.94 195 GLY A C 1
ATOM 1408 O O . GLY A 1 195 ? 35.818 11.899 -8.485 1.00 50.94 195 GLY A O 1
ATOM 1409 N N . PRO A 1 196 ? 36.249 12.499 -10.609 1.00 49.12 196 PRO A N 1
ATOM 1410 C CA . PRO A 1 196 ? 37.423 13.307 -10.290 1.00 49.12 196 PRO A CA 1
ATOM 1411 C C . PRO A 1 196 ? 36.992 14.668 -9.718 1.00 49.12 196 PRO A C 1
ATOM 1413 O O . PRO A 1 196 ? 37.143 15.712 -10.343 1.00 49.12 196 PRO A O 1
ATOM 1416 N N . GLY A 1 197 ? 36.414 14.662 -8.519 1.00 47.47 197 GLY A N 1
ATOM 1417 C CA . GLY A 1 197 ? 36.030 15.868 -7.796 1.00 47.47 197 GLY A CA 1
ATOM 1418 C C . GLY A 1 197 ? 37.122 16.302 -6.825 1.00 47.47 197 GLY A C 1
ATOM 1419 O O . GLY A 1 197 ? 37.107 15.903 -5.663 1.00 47.47 197 GLY A O 1
ATOM 1420 N N . LYS A 1 198 ? 38.051 17.163 -7.263 1.00 49.81 198 LYS A N 1
ATOM 1421 C CA . LYS A 1 198 ? 38.884 17.974 -6.353 1.00 49.81 198 LYS A CA 1
ATOM 1422 C C . LYS A 1 198 ? 37.999 19.042 -5.692 1.00 49.81 198 LYS A C 1
ATOM 1424 O O . LYS A 1 198 ? 37.984 20.196 -6.105 1.00 49.81 198 LYS A O 1
ATOM 1429 N N . GLY A 1 199 ? 37.241 18.648 -4.673 1.00 48.16 199 GLY A N 1
ATOM 1430 C CA . GLY A 1 199 ? 36.415 19.541 -3.863 1.00 48.16 199 GLY A CA 1
ATOM 1431 C C . GLY A 1 199 ? 36.927 19.632 -2.430 1.00 48.16 199 GLY A C 1
ATOM 1432 O O . GLY A 1 199 ? 36.402 18.963 -1.552 1.00 48.16 199 GLY A O 1
ATOM 1433 N N . ASN A 1 200 ? 37.927 20.481 -2.178 1.00 45.62 200 ASN A N 1
ATOM 1434 C CA . ASN A 1 200 ? 38.441 20.785 -0.831 1.00 45.62 200 ASN A CA 1
ATOM 1435 C C . ASN A 1 200 ? 37.666 21.931 -0.147 1.00 45.62 200 ASN A C 1
ATOM 1437 O O . ASN A 1 200 ? 38.240 22.765 0.550 1.00 45.62 200 ASN A O 1
ATOM 1441 N N . LYS A 1 201 ? 36.348 22.013 -0.351 1.00 47.28 201 LYS A N 1
ATOM 1442 C CA . LYS A 1 201 ? 35.508 23.033 0.289 1.00 47.28 201 LYS A CA 1
ATOM 1443 C C . LYS A 1 201 ? 34.347 22.360 1.007 1.00 47.28 201 LYS A C 1
ATOM 1445 O O . LYS A 1 201 ? 33.588 21.616 0.396 1.00 47.28 201 LYS A O 1
ATOM 1450 N N . LYS A 1 202 ? 34.224 22.648 2.308 1.00 46.47 202 LYS A N 1
ATOM 1451 C CA . LYS A 1 202 ? 33.018 22.422 3.111 1.00 46.47 202 LYS A CA 1
ATOM 1452 C C . LYS A 1 202 ? 31.867 23.186 2.449 1.00 46.47 202 LYS A C 1
ATOM 1454 O O . LYS A 1 202 ? 31.679 24.368 2.706 1.00 46.47 202 LYS A O 1
ATOM 1459 N N . GLY A 1 203 ? 31.159 22.531 1.545 1.00 50.69 203 GLY A N 1
ATOM 1460 C CA . GLY A 1 203 ? 29.950 23.031 0.909 1.00 50.69 203 GLY A CA 1
ATOM 1461 C C . GLY A 1 203 ? 28.956 21.886 0.832 1.00 50.69 203 GLY A C 1
ATOM 1462 O O . GLY A 1 203 ? 29.345 20.756 0.537 1.00 50.69 203 GLY A O 1
ATOM 1463 N N . ALA A 1 204 ? 27.692 22.160 1.147 1.00 42.81 204 ALA A N 1
ATOM 1464 C CA . ALA A 1 204 ? 26.619 21.192 0.984 1.00 42.81 204 ALA A CA 1
ATOM 1465 C C . ALA A 1 204 ? 26.501 20.858 -0.510 1.00 42.81 204 ALA A C 1
ATOM 1467 O O . ALA A 1 204 ? 26.036 21.672 -1.304 1.00 42.81 204 ALA A O 1
ATOM 1468 N N . GLY A 1 205 ? 26.998 19.688 -0.910 1.00 43.50 205 GLY A N 1
ATOM 1469 C CA . GLY A 1 205 ? 26.820 19.201 -2.269 1.00 43.50 205 GLY A CA 1
ATOM 1470 C C . GLY A 1 205 ? 25.332 18.998 -2.537 1.00 43.50 205 GLY A C 1
ATOM 1471 O O . GLY A 1 205 ? 24.671 18.261 -1.807 1.00 43.50 205 GLY A O 1
ATOM 1472 N N . ILE A 1 206 ? 24.816 19.637 -3.588 1.00 40.81 206 ILE A N 1
ATOM 1473 C CA . ILE A 1 206 ? 23.487 19.369 -4.144 1.00 40.81 206 ILE A CA 1
ATOM 1474 C C . ILE A 1 206 ? 23.587 18.031 -4.884 1.00 40.81 206 ILE A C 1
ATOM 1476 O O . ILE A 1 206 ? 23.752 17.968 -6.099 1.00 40.81 206 ILE A O 1
ATOM 1480 N N . GLY A 1 207 ? 23.585 16.937 -4.126 1.00 43.88 207 GLY A N 1
ATOM 1481 C CA . GLY A 1 207 ? 23.230 15.640 -4.679 1.00 43.88 207 GLY A CA 1
ATOM 1482 C C . GLY A 1 207 ? 21.741 15.672 -4.997 1.00 43.88 207 GLY A C 1
ATOM 1483 O O . GLY A 1 207 ? 20.953 16.139 -4.175 1.00 43.88 207 GLY A O 1
ATOM 1484 N N . THR A 1 208 ? 21.347 15.198 -6.176 1.00 41.41 208 THR A N 1
ATOM 1485 C CA . THR A 1 208 ? 19.958 14.851 -6.486 1.00 41.41 208 THR A CA 1
ATOM 1486 C C . THR A 1 208 ? 19.453 13.974 -5.347 1.00 41.41 208 THR A C 1
ATOM 1488 O O . THR A 1 208 ? 19.891 12.834 -5.198 1.00 41.41 208 THR A O 1
ATOM 1491 N N . GLY A 1 209 ? 18.622 14.553 -4.481 1.00 38.44 209 GLY A N 1
ATOM 1492 C CA . GLY A 1 209 ? 18.163 13.962 -3.232 1.00 38.44 209 GLY A CA 1
ATOM 1493 C C . GLY A 1 209 ? 17.231 12.782 -3.471 1.00 38.44 209 GLY A C 1
ATOM 1494 O O . GLY A 1 209 ? 16.044 12.855 -3.181 1.00 38.44 209 GLY A O 1
ATOM 1495 N N . GLY A 1 210 ? 17.765 11.672 -3.976 1.00 43.12 210 GLY A N 1
ATOM 1496 C CA . GLY A 1 210 ? 17.222 10.369 -3.650 1.00 43.12 210 GLY A CA 1
ATOM 1497 C C . GLY A 1 210 ? 17.404 10.185 -2.149 1.00 43.12 210 GLY A C 1
ATOM 1498 O O . GLY A 1 210 ? 18.519 10.336 -1.649 1.00 43.12 210 GLY A O 1
ATOM 1499 N N . PHE A 1 211 ? 16.303 9.934 -1.435 1.00 43.06 211 PHE A N 1
ATOM 1500 C CA . PHE A 1 211 ? 16.277 9.513 -0.032 1.00 43.06 211 PHE A CA 1
ATOM 1501 C C . PHE A 1 211 ? 17.557 8.750 0.336 1.00 43.06 211 PHE A C 1
ATOM 1503 O O . PHE A 1 211 ? 17.857 7.755 -0.321 1.00 43.06 211 PHE A O 1
ATOM 1510 N N . GLY A 1 212 ? 18.301 9.223 1.347 1.00 48.19 212 GLY A N 1
ATOM 1511 C CA . GLY A 1 212 ? 19.583 8.660 1.799 1.00 48.19 212 GLY A CA 1
ATOM 1512 C C . GLY A 1 212 ? 19.660 7.142 1.605 1.00 48.19 212 GLY A C 1
ATOM 1513 O O . GLY A 1 212 ? 18.953 6.382 2.268 1.00 48.19 212 GLY A O 1
ATOM 1514 N N . GLY A 1 213 ? 20.460 6.744 0.610 1.00 59.16 213 GLY A N 1
ATOM 1515 C CA . GLY A 1 213 ? 20.272 5.546 -0.207 1.00 59.16 213 GLY A CA 1
ATOM 1516 C C . GLY A 1 213 ? 20.503 4.210 0.485 1.00 59.16 213 GLY A C 1
ATOM 1517 O O . GLY A 1 213 ? 21.497 3.532 0.219 1.00 59.16 213 GLY A O 1
ATOM 1518 N N . ARG A 1 214 ? 19.541 3.759 1.292 1.00 81.56 214 ARG A N 1
ATOM 1519 C CA . ARG A 1 214 ? 19.366 2.316 1.471 1.00 81.56 214 ARG A CA 1
ATOM 1520 C C . ARG A 1 214 ? 18.779 1.746 0.183 1.00 81.56 214 ARG A C 1
ATOM 1522 O O . ARG A 1 214 ? 17.836 2.305 -0.376 1.00 81.56 214 ARG A O 1
ATOM 1529 N N . LYS A 1 215 ? 19.338 0.639 -0.302 1.00 83.81 215 LYS A N 1
ATOM 1530 C CA . LYS A 1 215 ? 18.696 -0.129 -1.374 1.00 83.81 215 LYS A CA 1
ATOM 1531 C C . LYS A 1 215 ? 17.327 -0.577 -0.857 1.00 83.81 215 LYS A C 1
ATOM 1533 O O . LYS A 1 215 ? 17.252 -1.063 0.273 1.00 83.81 215 LYS A O 1
ATOM 1538 N N . ALA A 1 216 ? 16.278 -0.373 -1.653 1.00 88.06 216 ALA A N 1
ATOM 1539 C CA . ALA A 1 216 ? 14.942 -0.855 -1.316 1.00 88.06 216 ALA A CA 1
ATOM 1540 C C . ALA A 1 216 ? 15.006 -2.359 -1.019 1.00 88.06 216 ALA A C 1
ATOM 1542 O O . ALA A 1 216 ? 15.711 -3.104 -1.712 1.00 88.06 216 ALA A O 1
ATOM 1543 N N . THR A 1 217 ? 14.321 -2.798 0.034 1.00 92.75 217 THR A N 1
ATOM 1544 C CA . THR A 1 217 ? 14.257 -4.227 0.362 1.00 92.75 217 THR A CA 1
ATOM 1545 C C . THR A 1 217 ? 13.4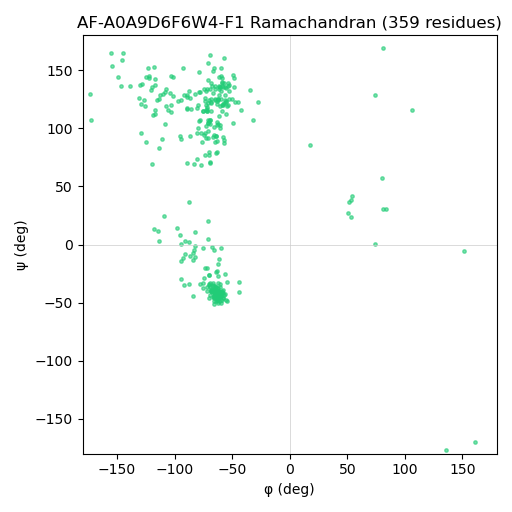28 -4.969 -0.687 1.00 92.75 217 THR A C 1
ATOM 1547 O O . THR A 1 217 ? 12.664 -4.369 -1.446 1.00 92.75 217 THR A O 1
ATOM 1550 N N . LYS A 1 218 ? 13.559 -6.298 -0.741 1.00 95.19 218 LYS A N 1
ATOM 1551 C CA . LYS A 1 218 ? 12.782 -7.136 -1.669 1.00 95.19 218 LYS A CA 1
ATOM 1552 C C . LYS A 1 218 ? 11.273 -6.913 -1.484 1.00 95.19 218 LYS A C 1
ATOM 1554 O O . LYS A 1 218 ? 10.552 -6.747 -2.462 1.00 95.19 218 LYS A O 1
ATOM 1559 N N . GLN A 1 219 ? 10.831 -6.830 -0.232 1.00 95.62 219 GLN A N 1
ATOM 1560 C CA . GLN A 1 219 ? 9.444 -6.589 0.152 1.00 95.62 219 GLN A CA 1
ATOM 1561 C C . GLN A 1 219 ? 8.957 -5.204 -0.268 1.00 95.62 219 GLN A C 1
ATOM 1563 O O . GLN A 1 219 ? 7.836 -5.081 -0.738 1.00 95.62 219 GLN A O 1
ATOM 1568 N N . GLU A 1 220 ? 9.785 -4.166 -0.143 1.00 92.31 220 GLU A N 1
ATOM 1569 C CA . GLU A 1 220 ? 9.426 -2.813 -0.591 1.00 92.31 220 GLU A CA 1
ATOM 1570 C C . GLU A 1 220 ? 9.259 -2.753 -2.109 1.00 92.31 220 GLU A C 1
ATOM 1572 O O . GLU A 1 220 ? 8.324 -2.131 -2.607 1.00 92.31 220 GLU A O 1
ATOM 1577 N N . ILE A 1 221 ? 10.129 -3.446 -2.849 1.00 94.88 221 ILE A N 1
ATOM 1578 C CA . ILE A 1 221 ? 10.002 -3.570 -4.304 1.00 94.88 221 ILE A CA 1
ATOM 1579 C C . ILE A 1 221 ? 8.693 -4.284 -4.663 1.00 94.88 221 ILE A C 1
ATOM 1581 O O . ILE A 1 221 ? 7.982 -3.822 -5.551 1.00 94.88 221 ILE A O 1
ATOM 1585 N N . TYR A 1 222 ? 8.344 -5.369 -3.966 1.00 97.00 222 TYR A N 1
ATOM 1586 C CA . TYR A 1 222 ? 7.070 -6.065 -4.172 1.00 97.00 222 TYR A CA 1
ATOM 1587 C C . TYR A 1 222 ? 5.863 -5.206 -3.803 1.00 97.00 222 TYR A C 1
ATOM 1589 O O . TYR A 1 222 ? 4.923 -5.143 -4.586 1.00 97.00 222 TYR A O 1
ATOM 1597 N N . ALA A 1 223 ? 5.905 -4.484 -2.682 1.00 95.44 223 ALA A N 1
ATOM 1598 C CA . ALA A 1 223 ? 4.824 -3.594 -2.265 1.00 95.44 223 ALA A CA 1
ATOM 1599 C C . ALA A 1 223 ? 4.542 -2.504 -3.310 1.00 95.44 223 ALA A C 1
ATOM 1601 O O . ALA A 1 223 ? 3.385 -2.204 -3.590 1.00 95.44 223 ALA A O 1
ATOM 1602 N N . MET A 1 224 ? 5.593 -1.938 -3.915 1.00 94.00 224 MET A N 1
ATOM 1603 C CA . MET A 1 224 ? 5.456 -0.928 -4.970 1.00 94.00 224 MET A CA 1
ATOM 1604 C C . MET A 1 224 ? 5.027 -1.514 -6.318 1.00 94.00 224 MET A C 1
ATOM 1606 O O . MET A 1 224 ? 4.364 -0.831 -7.090 1.00 94.00 224 MET A O 1
ATOM 1610 N N . ARG A 1 225 ? 5.442 -2.746 -6.634 1.00 96.69 225 ARG A N 1
ATOM 1611 C CA . ARG A 1 225 ? 5.205 -3.367 -7.944 1.00 96.69 225 ARG A CA 1
ATOM 1612 C C . ARG A 1 225 ? 3.873 -4.103 -8.029 1.00 96.69 225 ARG A C 1
ATOM 1614 O O . ARG A 1 225 ? 3.295 -4.195 -9.111 1.00 96.69 225 ARG A O 1
ATOM 1621 N N . TRP A 1 226 ? 3.418 -4.704 -6.938 1.00 97.81 226 TRP A N 1
ATOM 1622 C CA . TRP A 1 226 ? 2.233 -5.552 -6.933 1.00 97.81 226 TRP A CA 1
ATOM 1623 C C . TRP A 1 226 ? 0.987 -4.742 -6.608 1.00 97.81 226 TRP A C 1
ATOM 1625 O O . TRP A 1 226 ? 0.924 -4.039 -5.602 1.00 97.81 226 TRP A O 1
ATOM 1635 N N . HIS A 1 227 ? -0.019 -4.888 -7.464 1.00 95.69 227 HIS A N 1
ATOM 1636 C CA . HIS A 1 227 ? -1.312 -4.239 -7.321 1.00 95.69 227 HIS A CA 1
ATOM 1637 C C . HIS A 1 227 ? -2.429 -5.272 -7.273 1.00 95.69 227 HIS A C 1
ATOM 1639 O O . HIS A 1 227 ? -2.416 -6.269 -8.001 1.00 95.69 227 HIS A O 1
ATOM 1645 N N . PHE A 1 228 ? -3.426 -4.977 -6.450 1.00 93.50 228 PHE A N 1
ATOM 1646 C CA . PHE A 1 228 ? -4.608 -5.801 -6.256 1.00 93.50 228 PHE A CA 1
ATOM 1647 C C . PHE A 1 228 ? -5.850 -4.993 -6.566 1.00 93.50 228 PHE A C 1
ATOM 1649 O O . PHE A 1 228 ? -5.913 -3.799 -6.262 1.00 93.50 228 PHE A O 1
ATOM 1656 N N . ASP A 1 229 ? -6.846 -5.659 -7.134 1.00 86.94 229 ASP A N 1
ATOM 1657 C CA . ASP A 1 229 ? -8.168 -5.074 -7.251 1.00 86.94 229 ASP A CA 1
ATOM 1658 C C . ASP A 1 229 ? -8.977 -5.348 -5.981 1.00 86.94 229 ASP A C 1
ATOM 1660 O O . ASP A 1 229 ? -9.588 -6.404 -5.811 1.00 86.94 229 ASP A O 1
ATOM 1664 N N . LEU A 1 230 ? -8.914 -4.394 -5.054 1.00 85.06 230 LEU A N 1
ATOM 1665 C CA . LEU A 1 230 ? -9.685 -4.407 -3.811 1.00 85.06 230 LEU A CA 1
ATOM 1666 C C . LEU A 1 230 ? -10.948 -3.539 -3.911 1.00 85.06 230 LEU A C 1
ATOM 1668 O O . LEU A 1 230 ? -11.538 -3.204 -2.886 1.00 85.06 230 LEU A O 1
ATOM 1672 N N . ALA A 1 231 ? -11.357 -3.141 -5.122 1.00 84.38 231 ALA A N 1
ATOM 1673 C CA . ALA A 1 231 ? -12.615 -2.432 -5.304 1.00 84.38 231 ALA A CA 1
ATOM 1674 C C . ALA A 1 231 ? -13.809 -3.343 -4.965 1.00 84.38 231 ALA A C 1
ATOM 1676 O O . ALA A 1 231 ? -13.736 -4.574 -5.094 1.00 84.38 231 ALA A O 1
ATOM 1677 N N . GLY A 1 232 ? -14.906 -2.722 -4.533 1.00 89.88 232 GLY A N 1
ATOM 1678 C CA . GLY A 1 232 ? -16.159 -3.394 -4.198 1.00 89.88 232 GLY A CA 1
ATOM 1679 C C . GLY A 1 232 ? -16.780 -2.880 -2.904 1.00 89.88 232 GLY A C 1
ATOM 1680 O O . GLY A 1 232 ? -16.278 -1.949 -2.269 1.00 89.88 232 GLY A O 1
ATOM 1681 N N . ASP A 1 233 ? -17.886 -3.515 -2.529 1.00 96.00 233 ASP A N 1
ATOM 1682 C CA . ASP A 1 233 ? -18.553 -3.309 -1.244 1.00 96.00 233 ASP A CA 1
ATOM 1683 C C . ASP A 1 233 ? -17.595 -3.659 -0.079 1.00 96.00 233 ASP A C 1
ATOM 1685 O O . ASP A 1 233 ? -16.798 -4.598 -0.212 1.00 96.00 233 ASP A O 1
ATOM 1689 N N . PRO A 1 234 ? -17.651 -2.956 1.071 1.00 96.50 234 PRO A N 1
ATOM 1690 C CA . PRO A 1 234 ? -16.874 -3.300 2.263 1.00 96.50 234 PRO A CA 1
ATOM 1691 C C . PRO A 1 234 ? -16.851 -4.795 2.617 1.00 96.50 234 PRO A C 1
ATOM 1693 O O . PRO A 1 234 ? -15.793 -5.335 2.954 1.00 96.50 234 PRO A O 1
ATOM 1696 N N . ARG A 1 235 ? -17.987 -5.490 2.491 1.00 96.19 235 ARG A N 1
ATOM 1697 C CA . ARG A 1 235 ? -18.103 -6.921 2.794 1.00 96.19 235 ARG A CA 1
ATOM 1698 C C . ARG A 1 235 ? -17.337 -7.786 1.799 1.00 96.19 235 ARG A C 1
ATOM 1700 O O . ARG A 1 235 ? -16.705 -8.776 2.174 1.00 96.19 235 ARG A O 1
ATOM 1707 N N . GLU A 1 236 ? -17.383 -7.424 0.521 1.00 93.56 236 GLU A N 1
ATOM 1708 C CA . GLU A 1 236 ? -16.607 -8.089 -0.527 1.00 93.56 236 GLU A CA 1
ATOM 1709 C C . GLU A 1 236 ? -15.110 -7.836 -0.330 1.00 93.56 236 GLU A C 1
ATOM 1711 O O . GLU A 1 236 ? -14.302 -8.755 -0.466 1.00 93.56 236 GLU A O 1
ATOM 1716 N N . HIS A 1 237 ? -14.744 -6.619 0.069 1.00 93.44 237 HIS A N 1
ATOM 1717 C CA . HIS A 1 237 ? -13.367 -6.250 0.365 1.00 93.44 237 HIS A CA 1
ATOM 1718 C C . HIS A 1 237 ? -12.789 -7.100 1.512 1.00 93.44 237 HIS A C 1
ATOM 1720 O O . HIS A 1 237 ? -11.726 -7.698 1.337 1.00 93.44 237 HIS A O 1
ATOM 1726 N N . VAL A 1 238 ? -13.501 -7.256 2.638 1.00 96.06 238 VAL A N 1
ATOM 1727 C CA . VAL A 1 238 ? -13.077 -8.159 3.731 1.00 96.06 238 VAL A CA 1
ATOM 1728 C C . VAL A 1 238 ? -12.907 -9.589 3.232 1.00 96.06 238 VAL A C 1
ATOM 1730 O O . VAL A 1 238 ? -11.880 -10.211 3.501 1.00 96.06 238 VAL A O 1
ATOM 1733 N N . ARG A 1 239 ? -13.872 -10.105 2.459 1.00 93.38 239 ARG A N 1
ATOM 1734 C CA . ARG A 1 239 ? -13.802 -11.464 1.901 1.00 93.38 239 ARG A CA 1
ATOM 1735 C C . ARG A 1 239 ? -12.599 -11.652 0.985 1.00 93.38 239 ARG A C 1
ATOM 1737 O O . ARG A 1 239 ? -11.942 -12.681 1.086 1.00 93.38 239 ARG A O 1
ATOM 1744 N N . LYS A 1 240 ? -12.281 -10.675 0.129 1.00 92.31 240 LYS A N 1
ATOM 1745 C CA . LYS A 1 240 ? -11.083 -10.700 -0.726 1.00 92.31 240 LYS A CA 1
ATOM 1746 C C . LYS A 1 240 ? -9.812 -10.719 0.119 1.00 92.31 240 LYS A C 1
ATOM 1748 O O . LYS A 1 240 ? -8.943 -11.549 -0.118 1.00 92.31 240 LYS A O 1
ATOM 1753 N N . LEU A 1 241 ? -9.709 -9.868 1.140 1.00 95.69 241 LEU A N 1
ATOM 1754 C CA . LEU A 1 241 ? -8.548 -9.867 2.036 1.00 95.69 241 LEU A CA 1
ATOM 1755 C C . LEU A 1 241 ? -8.393 -11.206 2.777 1.00 95.69 241 LEU A C 1
ATOM 1757 O O . LEU A 1 241 ? -7.288 -11.746 2.841 1.00 95.69 241 LEU A O 1
ATOM 1761 N N . ALA A 1 242 ? -9.499 -11.768 3.272 1.00 95.38 242 ALA A N 1
ATOM 1762 C CA . ALA A 1 242 ? -9.534 -13.059 3.957 1.00 95.38 242 ALA A CA 1
ATOM 1763 C C . ALA A 1 242 ? -9.133 -14.211 3.026 1.00 95.38 242 ALA A C 1
ATOM 1765 O O . ALA A 1 242 ? -8.314 -15.053 3.385 1.00 95.38 242 ALA A O 1
ATOM 1766 N N . ALA A 1 243 ? -9.670 -14.206 1.805 1.00 91.50 243 ALA A N 1
ATOM 1767 C CA . ALA A 1 243 ? -9.370 -15.156 0.742 1.00 91.50 243 ALA A CA 1
ATOM 1768 C C . ALA A 1 243 ? -7.873 -15.194 0.405 1.00 91.50 243 ALA A C 1
ATOM 1770 O O . ALA A 1 243 ? -7.286 -16.267 0.267 1.00 91.50 243 ALA A O 1
ATOM 1771 N N . ILE A 1 244 ? -7.244 -14.020 0.322 1.00 94.00 244 ILE A N 1
ATOM 1772 C CA . ILE A 1 244 ? -5.806 -13.878 0.066 1.00 94.00 244 ILE A CA 1
ATOM 1773 C C . ILE A 1 244 ? -4.974 -14.340 1.273 1.00 94.00 244 ILE A C 1
ATOM 1775 O O . ILE A 1 244 ? -3.835 -14.784 1.117 1.00 94.00 244 ILE A O 1
ATOM 1779 N N . GLY A 1 245 ? -5.548 -14.277 2.476 1.00 94.94 245 GLY A N 1
ATOM 1780 C CA . GLY A 1 245 ? -4.862 -14.555 3.733 1.00 94.94 245 GLY A CA 1
ATOM 1781 C C . GLY A 1 245 ? -4.089 -13.347 4.256 1.00 94.94 245 GLY A C 1
ATOM 1782 O O . GLY A 1 245 ? -3.046 -13.513 4.884 1.00 94.94 245 GLY A O 1
ATOM 1783 N N . PHE A 1 246 ? -4.554 -12.127 3.973 1.00 97.19 246 PHE A N 1
ATOM 1784 C CA . PHE A 1 246 ? -3.959 -10.930 4.557 1.00 97.19 246 PHE A CA 1
ATOM 1785 C C . PHE A 1 246 ? -4.158 -10.909 6.070 1.00 97.19 246 PHE A C 1
ATOM 1787 O O . PHE A 1 246 ? -5.266 -11.093 6.567 1.00 97.19 246 PHE A O 1
ATOM 1794 N N . THR A 1 247 ? -3.087 -10.592 6.791 1.00 98.00 247 THR A N 1
ATOM 1795 C CA . THR A 1 247 ? -3.195 -10.141 8.178 1.00 98.00 247 THR A CA 1
ATOM 1796 C C . THR A 1 247 ? -3.398 -8.633 8.175 1.00 98.00 247 THR A C 1
ATOM 1798 O O . THR A 1 247 ? -2.669 -7.905 7.497 1.00 98.00 247 THR A O 1
ATOM 1801 N N . VAL A 1 248 ? -4.374 -8.148 8.934 1.00 98.06 248 VAL A N 1
ATOM 1802 C CA . VAL A 1 248 ? -4.693 -6.721 8.993 1.00 98.06 248 VAL A CA 1
ATOM 1803 C C . VAL A 1 248 ? -4.262 -6.161 10.337 1.00 98.06 248 VAL A C 1
ATOM 1805 O O . VAL A 1 248 ? -4.575 -6.733 11.377 1.00 98.06 248 VAL A O 1
ATOM 1808 N N . ALA A 1 249 ? -3.543 -5.040 10.322 1.00 98.25 249 ALA A N 1
ATOM 1809 C CA . ALA A 1 249 ? -3.133 -4.343 11.530 1.00 98.25 249 ALA A CA 1
ATOM 1810 C C . ALA A 1 249 ? -3.688 -2.913 11.588 1.00 98.25 249 ALA A C 1
ATOM 1812 O O . ALA A 1 249 ? -3.621 -2.153 10.618 1.00 98.25 249 ALA A O 1
ATOM 1813 N N . PHE A 1 250 ? -4.192 -2.541 12.761 1.00 97.38 250 PHE A N 1
ATOM 1814 C CA . PHE A 1 250 ? -4.789 -1.244 13.068 1.00 97.38 250 PHE A CA 1
ATOM 1815 C C . PHE A 1 250 ? -3.975 -0.536 14.149 1.00 97.38 250 PHE A C 1
ATOM 1817 O O . PHE A 1 250 ? -3.590 -1.190 15.119 1.00 97.38 250 PHE A O 1
ATOM 1824 N N . PRO A 1 251 ? -3.714 0.776 14.043 1.00 96.88 251 PRO A N 1
ATOM 1825 C CA . PRO A 1 251 ? -3.123 1.520 15.149 1.00 96.88 251 PRO A CA 1
ATOM 1826 C C . PRO A 1 251 ? -4.098 1.559 16.336 1.00 96.88 251 PRO A C 1
ATOM 1828 O O . PRO A 1 251 ? -5.292 1.802 16.154 1.00 96.88 251 PRO A O 1
ATOM 1831 N N . ASP A 1 252 ? -3.593 1.333 17.551 1.00 96.69 252 ASP A N 1
ATOM 1832 C CA . ASP A 1 252 ? -4.392 1.483 18.774 1.00 96.69 252 ASP A CA 1
ATOM 1833 C C . ASP A 1 252 ? -4.805 2.964 18.942 1.00 96.69 252 ASP A C 1
ATOM 1835 O O . ASP A 1 252 ? -3.919 3.828 18.966 1.00 96.69 252 ASP A O 1
ATOM 1839 N N . PRO A 1 253 ? -6.107 3.300 19.072 1.00 94.88 253 PRO A N 1
ATOM 1840 C CA . PRO A 1 253 ? -6.556 4.682 19.259 1.00 94.88 253 PRO A CA 1
ATOM 1841 C C . PRO A 1 253 ? -6.039 5.308 20.561 1.00 94.88 253 PRO A C 1
ATOM 1843 O O . PRO A 1 253 ? -5.931 6.528 20.649 1.00 94.88 253 PRO A O 1
ATOM 1846 N N . ARG A 1 254 ? -5.684 4.494 21.566 1.00 95.19 254 ARG A N 1
ATOM 1847 C CA . ARG A 1 254 ? -5.057 4.953 22.818 1.00 95.19 254 ARG A CA 1
ATOM 1848 C C . ARG A 1 254 ? -3.540 5.137 22.683 1.00 95.19 254 ARG A C 1
ATOM 1850 O O . ARG A 1 254 ? -2.892 5.614 23.613 1.00 95.19 254 ARG A O 1
ATOM 1857 N N . GLY A 1 255 ? -2.980 4.783 21.528 1.00 91.75 255 GLY A N 1
ATOM 1858 C CA . GLY A 1 255 ? -1.555 4.817 21.232 1.00 91.75 255 GLY A CA 1
ATOM 1859 C C . GLY A 1 255 ? -0.785 3.604 21.765 1.00 91.75 255 GLY A C 1
ATOM 1860 O O . GLY A 1 255 ? -1.269 2.803 22.558 1.00 91.75 255 GLY A O 1
ATOM 1861 N N . GLY A 1 256 ? 0.471 3.473 21.329 1.00 84.38 256 GLY A N 1
ATOM 1862 C CA . GLY A 1 256 ? 1.405 2.498 21.905 1.00 84.38 256 GLY A CA 1
ATOM 1863 C C . GLY A 1 256 ? 1.258 1.057 21.403 1.00 84.38 256 GLY A C 1
ATOM 1864 O O . GLY A 1 256 ? 1.544 0.123 22.155 1.00 84.38 256 GLY A O 1
ATOM 1865 N N . GLY A 1 257 ? 0.825 0.849 20.158 1.00 94.38 257 GLY A N 1
ATOM 1866 C CA . GLY A 1 257 ? 0.861 -0.468 19.524 1.00 94.38 257 GLY A CA 1
ATOM 1867 C C . GLY A 1 257 ? -0.065 -0.605 18.323 1.00 94.38 257 GLY A C 1
ATOM 1868 O O . GLY A 1 257 ? -0.627 0.378 17.837 1.00 94.38 257 GLY A O 1
ATOM 1869 N N . PHE A 1 258 ? -0.206 -1.850 17.871 1.00 97.50 258 PHE A N 1
ATOM 1870 C CA . PHE A 1 258 ? -1.149 -2.242 16.835 1.00 97.50 258 PHE A CA 1
ATOM 1871 C C . PHE A 1 258 ? -2.058 -3.364 17.349 1.00 97.50 258 PHE A C 1
ATOM 1873 O O . PHE A 1 258 ? -1.622 -4.246 18.094 1.00 97.50 258 PHE A O 1
ATOM 1880 N N . PHE A 1 259 ? -3.319 -3.337 16.932 1.00 97.81 259 PHE A N 1
ATOM 1881 C CA . PHE A 1 259 ? -4.195 -4.499 16.974 1.00 97.81 259 PHE A CA 1
ATOM 1882 C C . PHE A 1 259 ? -4.035 -5.264 15.672 1.00 97.81 259 PHE A C 1
ATOM 1884 O O . PHE A 1 259 ? -4.154 -4.681 14.599 1.00 97.81 259 PHE A O 1
ATOM 1891 N N . VAL A 1 260 ? -3.753 -6.554 15.770 1.00 98.06 260 VAL A N 1
ATOM 1892 C CA . VAL A 1 260 ? -3.562 -7.455 14.641 1.00 98.06 260 VAL A CA 1
ATOM 1893 C C . VAL A 1 260 ? -4.741 -8.416 14.586 1.00 98.06 260 VAL A C 1
ATOM 1895 O O . VAL A 1 260 ? -5.089 -9.041 15.588 1.00 98.06 260 VAL A O 1
ATOM 1898 N N . VAL A 1 261 ? -5.342 -8.522 13.406 1.00 98.19 261 VAL A N 1
ATOM 1899 C CA . VAL A 1 261 ? -6.429 -9.444 13.084 1.00 98.19 261 VAL A CA 1
ATOM 1900 C C . VAL A 1 261 ? -5.926 -10.388 11.999 1.00 98.19 261 VAL A C 1
ATOM 1902 O O . VAL A 1 261 ? -5.647 -9.973 10.873 1.00 98.19 261 VAL A O 1
ATOM 1905 N N . THR A 1 262 ? -5.771 -11.660 12.360 1.00 97.19 262 THR A N 1
ATOM 1906 C CA . THR A 1 262 ? -5.286 -12.714 11.458 1.00 97.19 262 THR A CA 1
ATOM 1907 C C . THR A 1 262 ? -6.417 -13.439 10.738 1.00 97.19 262 THR A C 1
ATOM 1909 O O . THR A 1 262 ? -6.243 -13.829 9.590 1.00 97.19 262 THR A O 1
ATOM 1912 N N . ASP A 1 263 ? -7.567 -13.619 11.394 1.00 97.25 263 ASP A N 1
ATOM 1913 C CA . ASP A 1 263 ? -8.747 -14.249 10.799 1.00 97.25 263 ASP A CA 1
ATOM 1914 C C . ASP A 1 263 ? -9.831 -13.203 10.535 1.00 97.25 263 ASP A C 1
ATOM 1916 O O . ASP A 1 263 ? -10.517 -12.737 11.444 1.00 97.25 263 ASP A O 1
ATOM 1920 N N . LEU A 1 264 ? -9.960 -12.831 9.265 1.00 96.94 264 LEU A N 1
ATOM 1921 C CA . LEU A 1 264 ? -10.934 -11.852 8.786 1.00 96.94 264 LEU A CA 1
ATOM 1922 C C . LEU A 1 264 ? -12.319 -12.462 8.522 1.00 96.94 264 LEU A C 1
ATOM 1924 O O . LEU A 1 264 ? -13.257 -11.721 8.239 1.00 96.94 264 LEU A O 1
ATOM 1928 N N . ASN A 1 265 ? -12.467 -13.791 8.592 1.00 96.38 265 ASN A N 1
ATOM 1929 C CA . ASN A 1 265 ? -13.760 -14.452 8.383 1.00 96.38 265 ASN A CA 1
ATOM 1930 C C . ASN A 1 265 ? -14.622 -14.475 9.653 1.00 96.38 265 ASN A C 1
ATOM 1932 O O . ASN A 1 265 ? -15.816 -14.770 9.580 1.00 96.38 265 ASN A O 1
ATOM 1936 N N . ARG A 1 266 ? -14.036 -14.176 10.817 1.00 96.69 266 ARG A N 1
ATOM 1937 C CA . ARG A 1 266 ? -14.735 -14.156 12.101 1.00 96.69 266 ARG A CA 1
ATOM 1938 C C . ARG A 1 266 ? -15.331 -12.774 12.374 1.00 96.69 266 ARG A C 1
ATOM 1940 O O . ARG A 1 266 ? -14.631 -11.768 12.312 1.00 96.69 266 ARG A O 1
ATOM 1947 N N . GLN A 1 267 ? -16.621 -12.739 12.708 1.00 95.31 267 GLN A N 1
ATOM 1948 C CA . GLN A 1 267 ? -17.357 -11.530 13.097 1.00 95.31 267 GLN A CA 1
ATOM 1949 C C . GLN A 1 267 ? -18.028 -11.771 14.465 1.00 95.31 267 GLN A C 1
ATOM 1951 O O . GLN A 1 267 ? -18.827 -12.706 14.566 1.00 95.31 267 GLN A O 1
ATOM 1956 N N . PRO A 1 268 ? -17.712 -10.998 15.524 1.00 96.81 268 PRO A N 1
ATOM 1957 C CA . PRO A 1 268 ? -16.725 -9.915 15.575 1.00 96.81 268 PRO A CA 1
ATOM 1958 C C . PRO A 1 268 ? -15.287 -10.424 15.399 1.00 96.81 268 PRO A C 1
ATOM 1960 O O . PRO A 1 268 ? -14.963 -11.550 15.786 1.00 96.81 268 PRO A O 1
ATOM 1963 N N . ALA A 1 269 ? -14.426 -9.589 14.815 1.00 97.56 269 ALA A N 1
ATOM 1964 C CA . ALA A 1 269 ? -13.033 -9.946 14.577 1.00 97.56 269 ALA A CA 1
ATOM 1965 C C . ALA A 1 269 ? -12.252 -10.075 15.895 1.00 97.56 269 ALA A C 1
ATOM 1967 O O . ALA A 1 269 ? -12.351 -9.227 16.786 1.00 97.56 269 ALA A O 1
ATOM 1968 N N . GLU A 1 270 ? -11.432 -11.122 16.016 1.00 97.62 270 GLU A N 1
ATOM 1969 C CA . GLU A 1 270 ? -10.560 -11.295 17.177 1.00 97.62 270 GLU A CA 1
ATOM 1970 C C . GLU A 1 270 ? -9.341 -10.372 17.053 1.00 97.62 270 GLU A C 1
ATOM 1972 O O . GLU A 1 270 ? -8.451 -10.585 16.229 1.00 97.62 270 GLU A O 1
ATOM 1977 N N . MET A 1 271 ? -9.313 -9.317 17.869 1.00 97.25 271 MET A N 1
ATOM 1978 C CA . MET A 1 271 ? -8.208 -8.364 17.914 1.00 97.25 271 MET A CA 1
ATOM 1979 C C . MET A 1 271 ? -7.155 -8.813 18.924 1.00 97.25 271 MET A C 1
ATOM 1981 O O . MET A 1 271 ? -7.403 -8.814 20.131 1.00 97.25 271 MET A O 1
ATOM 1985 N N . ARG A 1 272 ? -5.942 -9.105 18.452 1.00 97.12 272 ARG A N 1
ATOM 1986 C CA . ARG A 1 272 ? -4.788 -9.342 19.324 1.00 97.12 272 ARG A CA 1
ATOM 1987 C C . ARG A 1 272 ? -3.910 -8.102 19.372 1.00 97.12 272 ARG A C 1
ATOM 1989 O O . ARG A 1 272 ? -3.492 -7.600 18.334 1.00 97.12 272 ARG A O 1
ATOM 1996 N N . ARG A 1 273 ? -3.583 -7.609 20.568 1.00 96.38 273 ARG A N 1
ATOM 1997 C CA . ARG A 1 273 ? -2.545 -6.579 20.704 1.00 96.38 273 ARG A CA 1
ATOM 1998 C C . ARG A 1 273 ? -1.191 -7.225 20.438 1.00 96.38 273 ARG A C 1
ATOM 2000 O O . ARG A 1 273 ? -0.805 -8.142 21.158 1.00 96.38 273 ARG A O 1
ATOM 2007 N N . ASP A 1 274 ? -0.491 -6.758 19.415 1.00 95.12 274 ASP A N 1
ATOM 2008 C CA . ASP A 1 274 ? 0.781 -7.345 18.998 1.00 95.12 274 ASP A CA 1
ATOM 2009 C C . ASP A 1 274 ? 1.750 -6.272 18.488 1.00 95.12 274 ASP A C 1
ATOM 2011 O O . ASP A 1 274 ? 1.369 -5.131 18.202 1.00 95.12 274 ASP A O 1
ATOM 2015 N N . ASN A 1 275 ? 3.027 -6.632 18.383 1.00 91.81 275 ASN A N 1
ATOM 2016 C CA . ASN A 1 275 ? 4.022 -5.813 17.714 1.00 91.81 275 ASN A CA 1
ATOM 2017 C C . ASN A 1 275 ? 4.144 -6.226 16.237 1.00 91.81 275 ASN A C 1
ATOM 2019 O O . ASN A 1 275 ? 3.924 -7.369 15.847 1.00 91.81 275 ASN A O 1
ATOM 2023 N N . LEU A 1 276 ? 4.535 -5.284 15.380 1.00 94.00 276 LEU A N 1
ATOM 2024 C CA . LEU A 1 276 ? 4.765 -5.571 13.961 1.00 94.00 276 LEU A CA 1
ATOM 2025 C C . LEU A 1 276 ? 6.153 -6.183 13.695 1.00 94.00 276 LEU A C 1
ATOM 2027 O O . LEU A 1 276 ? 6.576 -6.257 12.538 1.00 94.00 276 LEU A O 1
ATOM 2031 N N . MET A 1 277 ? 6.893 -6.591 14.737 1.00 92.31 277 MET A N 1
ATOM 2032 C CA . MET A 1 277 ? 8.248 -7.126 14.573 1.00 92.31 277 MET A CA 1
ATOM 2033 C C . MET A 1 277 ? 8.225 -8.521 13.946 1.00 92.31 277 MET A C 1
ATOM 2035 O O . MET A 1 277 ? 9.056 -8.792 13.085 1.00 92.31 277 MET A O 1
ATOM 2039 N N . GLY A 1 278 ? 7.232 -9.354 14.283 1.00 92.69 278 GLY A N 1
ATOM 2040 C CA . GLY A 1 278 ? 7.029 -10.661 13.640 1.00 92.69 278 GLY A CA 1
ATOM 2041 C C . GLY A 1 278 ? 6.729 -10.574 12.137 1.00 92.69 278 GLY A C 1
ATOM 2042 O O . GLY A 1 278 ? 6.910 -11.542 11.409 1.00 92.69 278 GLY A O 1
ATOM 2043 N N . PHE A 1 279 ? 6.342 -9.391 11.653 1.00 94.75 279 PHE A N 1
ATOM 2044 C CA . PHE A 1 279 ? 6.022 -9.115 10.253 1.00 94.75 279 PHE A CA 1
ATOM 2045 C C . PHE A 1 279 ? 7.088 -8.242 9.575 1.00 94.75 279 PHE A C 1
ATOM 2047 O O . PHE A 1 279 ? 6.791 -7.507 8.636 1.00 94.75 279 PHE A O 1
ATOM 2054 N N . GLN A 1 280 ? 8.334 -8.250 10.061 1.00 93.00 280 GLN A N 1
ATOM 2055 C CA . GLN A 1 280 ? 9.439 -7.497 9.449 1.00 93.00 280 GLN A CA 1
ATOM 2056 C C . GLN A 1 280 ? 9.677 -7.878 7.986 1.00 93.00 280 GLN A C 1
ATOM 2058 O O . GLN A 1 280 ? 9.924 -7.002 7.161 1.00 93.00 280 GLN A O 1
ATOM 2063 N N . GLU A 1 281 ? 9.555 -9.165 7.676 1.00 94.12 281 GLU A N 1
ATOM 2064 C CA . GLU A 1 281 ? 9.823 -9.718 6.348 1.00 94.12 281 GLU A CA 1
ATOM 2065 C C . GLU A 1 281 ? 8.579 -9.833 5.462 1.00 94.12 281 GLU A C 1
ATOM 2067 O O . GLU A 1 281 ? 8.696 -10.298 4.328 1.00 94.12 281 GLU A O 1
ATOM 2072 N N . ALA A 1 282 ? 7.411 -9.419 5.960 1.00 96.25 282 ALA A N 1
ATOM 2073 C CA . ALA A 1 282 ? 6.164 -9.414 5.207 1.00 96.25 282 ALA A CA 1
ATOM 2074 C C . ALA A 1 282 ? 6.103 -8.217 4.251 1.00 96.25 282 ALA A C 1
ATOM 2076 O O . ALA A 1 282 ? 6.601 -7.128 4.559 1.00 96.25 282 ALA A O 1
ATOM 2077 N N . VAL A 1 283 ? 5.435 -8.395 3.111 1.00 96.88 283 VAL A N 1
ATOM 2078 C CA . VAL A 1 283 ? 5.089 -7.274 2.228 1.00 96.88 283 VAL A CA 1
ATOM 2079 C C . VAL A 1 283 ? 3.967 -6.466 2.879 1.00 96.88 283 VAL A C 1
ATOM 2081 O O . VAL A 1 283 ? 2.992 -7.040 3.371 1.00 96.88 283 VAL A O 1
ATOM 2084 N N . LYS A 1 284 ? 4.130 -5.139 2.913 1.00 96.19 284 LYS A N 1
ATOM 2085 C CA . LYS A 1 284 ? 3.237 -4.223 3.631 1.00 96.19 284 LYS A CA 1
ATOM 2086 C C . LYS A 1 284 ? 2.626 -3.211 2.679 1.00 96.19 284 LYS A C 1
ATOM 2088 O O . LYS A 1 284 ? 3.353 -2.569 1.924 1.00 96.19 284 LYS A O 1
ATOM 2093 N N . TRP A 1 285 ? 1.319 -3.018 2.789 1.00 96.44 285 TRP A N 1
ATOM 2094 C CA . TRP A 1 285 ? 0.609 -1.914 2.148 1.00 96.44 285 TRP A CA 1
ATOM 2095 C C . TRP A 1 285 ? -0.129 -1.091 3.188 1.00 96.44 285 TRP A C 1
ATOM 2097 O O . TRP A 1 285 ? -0.555 -1.607 4.221 1.00 96.44 285 TRP A O 1
ATOM 2107 N N . TYR A 1 286 ? -0.308 0.188 2.883 1.00 95.31 286 TYR A N 1
ATOM 2108 C CA . TYR A 1 286 ? -1.055 1.116 3.715 1.00 95.31 286 TYR A CA 1
ATOM 2109 C C . TYR A 1 286 ? -2.314 1.535 2.979 1.00 95.31 286 TYR A C 1
ATOM 2111 O O . TYR A 1 286 ? -2.247 2.027 1.853 1.00 95.31 286 TYR A O 1
ATOM 2119 N N . ASN A 1 287 ? -3.457 1.357 3.630 1.00 94.88 287 ASN A N 1
ATOM 2120 C CA . ASN A 1 287 ? -4.715 1.902 3.162 1.00 94.88 287 ASN A CA 1
ATOM 2121 C C . ASN A 1 287 ? -5.101 3.088 4.044 1.00 94.88 287 ASN A C 1
ATOM 2123 O O . ASN A 1 287 ? -5.327 2.937 5.245 1.00 94.88 287 ASN A O 1
ATOM 2127 N N . THR A 1 288 ? -5.150 4.265 3.433 1.00 95.50 288 THR A N 1
ATOM 2128 C CA . THR A 1 288 ? -5.496 5.537 4.076 1.00 95.50 288 THR A CA 1
ATOM 2129 C C . THR A 1 288 ? -6.818 6.112 3.566 1.00 95.50 288 THR A C 1
ATOM 2131 O O . THR A 1 288 ? -7.188 7.210 3.969 1.00 95.50 288 THR A O 1
ATOM 2134 N N . LYS A 1 289 ? -7.537 5.409 2.676 1.00 94.88 289 LYS A N 1
ATOM 2135 C CA . LYS A 1 289 ? -8.805 5.894 2.112 1.00 94.88 289 LYS A CA 1
ATOM 2136 C C . LYS A 1 289 ? -9.912 5.823 3.176 1.00 94.88 289 LYS A C 1
ATOM 2138 O O . LYS A 1 289 ? -10.260 4.702 3.555 1.00 94.88 289 LYS A O 1
ATOM 2143 N N . PRO A 1 290 ? -10.492 6.954 3.628 1.00 95.38 290 PRO A N 1
ATOM 2144 C CA . PRO A 1 290 ? -11.438 6.971 4.748 1.00 95.38 290 PRO A CA 1
ATOM 2145 C C . PRO A 1 290 ? -12.619 6.014 4.566 1.00 95.38 290 PRO A C 1
ATOM 2147 O O . PRO A 1 290 ? -12.855 5.185 5.439 1.00 95.38 290 PRO A O 1
ATOM 2150 N N . ASP A 1 291 ? -13.271 6.036 3.400 1.00 95.56 291 ASP A N 1
ATOM 2151 C CA . ASP A 1 291 ? -14.435 5.185 3.106 1.00 95.56 291 ASP A CA 1
ATOM 2152 C C . ASP A 1 291 ? -14.096 3.695 3.189 1.00 95.56 291 ASP A C 1
ATOM 2154 O O . ASP A 1 291 ? -14.829 2.893 3.768 1.00 95.56 291 ASP A O 1
ATOM 2158 N N . SER A 1 292 ? -12.929 3.318 2.658 1.00 95.56 292 SER A N 1
ATOM 2159 C CA . SER A 1 292 ? -12.466 1.935 2.699 1.00 95.56 292 SER A CA 1
ATOM 2160 C C . SER A 1 292 ? -12.126 1.494 4.118 1.00 95.56 292 SER A C 1
ATOM 2162 O O . SER A 1 292 ? -12.398 0.347 4.468 1.00 95.56 292 SER A O 1
ATOM 2164 N N . VAL A 1 293 ? -11.504 2.363 4.916 1.00 96.75 293 VAL A N 1
ATOM 2165 C CA . VAL A 1 293 ? -11.118 2.049 6.295 1.00 96.75 293 VAL A CA 1
ATOM 2166 C C . VAL A 1 293 ? -12.349 1.980 7.199 1.00 96.75 293 VAL A C 1
ATOM 2168 O O . VAL A 1 293 ? -12.455 1.066 8.015 1.00 96.75 293 VAL A O 1
ATOM 2171 N N . GLN A 1 294 ? -13.310 2.886 7.017 1.00 97.44 294 GLN A N 1
ATOM 2172 C CA . GLN A 1 294 ? -14.580 2.885 7.738 1.00 97.44 294 GLN A CA 1
ATOM 2173 C C . GLN A 1 294 ? -15.430 1.661 7.383 1.00 97.44 294 GLN A C 1
ATOM 2175 O O . GLN A 1 294 ? -15.971 1.016 8.282 1.00 97.44 294 GLN A O 1
ATOM 2180 N N . GLY A 1 295 ? -15.511 1.312 6.096 1.00 97.12 295 GLY A N 1
ATOM 2181 C CA . GLY A 1 295 ? -16.175 0.094 5.639 1.00 97.12 295 GLY A CA 1
ATOM 2182 C C . GLY A 1 295 ? -15.551 -1.156 6.258 1.00 97.12 295 GLY A C 1
ATOM 2183 O O . GLY A 1 295 ? -16.260 -1.981 6.828 1.00 97.12 295 GLY A O 1
ATOM 2184 N N . LEU A 1 296 ? -14.218 -1.253 6.235 1.00 97.38 296 LEU A N 1
ATOM 2185 C CA . LEU A 1 296 ? -13.493 -2.367 6.844 1.00 97.38 296 LEU A CA 1
ATOM 2186 C C . LEU A 1 296 ? -13.739 -2.458 8.359 1.00 97.38 296 LEU A C 1
ATOM 2188 O O . LEU A 1 296 ? -13.987 -3.542 8.879 1.00 97.38 296 LEU A O 1
ATOM 2192 N N . ALA A 1 297 ? -13.705 -1.327 9.067 1.00 97.94 297 ALA A N 1
ATOM 2193 C CA . ALA A 1 297 ? -13.956 -1.280 10.505 1.00 97.94 297 ALA A CA 1
ATOM 2194 C C . ALA A 1 297 ? -15.381 -1.730 10.863 1.00 97.94 297 ALA A C 1
ATOM 2196 O O . ALA A 1 297 ? -15.562 -2.466 11.832 1.00 97.94 297 ALA A O 1
ATOM 2197 N N . ARG A 1 298 ? -16.380 -1.332 10.063 1.00 98.00 298 ARG A N 1
ATOM 2198 C CA . ARG A 1 298 ? -17.780 -1.741 10.236 1.00 98.00 298 ARG A CA 1
ATOM 2199 C C . ARG A 1 298 ? -17.953 -3.246 10.051 1.00 98.00 298 ARG A C 1
ATOM 2201 O O . ARG A 1 298 ? -18.553 -3.893 10.903 1.00 98.00 298 ARG A O 1
ATOM 2208 N N . GLU A 1 299 ? -17.397 -3.799 8.977 1.00 97.94 299 GLU A N 1
ATOM 2209 C CA . GLU A 1 299 ? -17.509 -5.230 8.667 1.00 97.94 299 GLU A CA 1
ATOM 2210 C C . GLU A 1 299 ? -16.780 -6.120 9.677 1.00 97.94 299 GLU A C 1
ATOM 2212 O O . GLU A 1 299 ? -17.232 -7.222 9.981 1.00 97.94 299 GLU A O 1
ATOM 2217 N N . LEU A 1 300 ? -15.666 -5.643 10.234 1.00 97.75 300 LEU A N 1
ATOM 2218 C CA . LEU A 1 300 ? -14.952 -6.336 11.309 1.00 97.75 300 LEU A CA 1
ATOM 2219 C C . LEU A 1 300 ? -15.559 -6.078 12.699 1.00 97.75 300 LEU A C 1
ATOM 2221 O O . LEU A 1 300 ? -15.073 -6.634 13.684 1.00 97.75 300 LEU A O 1
ATOM 2225 N N . GLN A 1 301 ? -16.620 -5.265 12.780 1.00 97.81 301 GLN A N 1
ATOM 2226 C CA . GLN A 1 301 ? -17.298 -4.858 14.015 1.00 97.81 301 GLN A CA 1
ATOM 2227 C C . GLN A 1 301 ? -16.343 -4.237 15.049 1.00 97.81 301 GLN A C 1
ATOM 2229 O O . GLN A 1 301 ? -16.419 -4.508 16.249 1.00 97.81 301 GLN A O 1
ATOM 2234 N N . LEU A 1 302 ? -15.421 -3.393 14.582 1.00 97.19 302 LEU A N 1
ATOM 2235 C CA . LEU A 1 302 ? -14.509 -2.662 15.455 1.00 97.19 302 LEU A CA 1
ATOM 2236 C C . LEU A 1 302 ? -15.269 -1.572 16.221 1.00 97.19 302 LEU A C 1
ATOM 2238 O O . LEU A 1 302 ? -16.110 -0.868 15.669 1.00 97.19 302 LEU A O 1
ATOM 2242 N N . GLN A 1 303 ? -14.916 -1.374 17.492 1.00 97.06 303 GLN A N 1
ATOM 2243 C CA . GLN A 1 303 ? -15.508 -0.326 18.343 1.00 97.06 303 GLN A CA 1
ATOM 2244 C C . GLN A 1 303 ? -14.987 1.087 18.022 1.00 97.06 303 GLN A C 1
ATOM 2246 O O . GLN A 1 303 ? -15.392 2.062 18.649 1.00 97.06 303 GLN A O 1
ATOM 2251 N N . PHE A 1 304 ? -14.049 1.204 17.083 1.00 97.19 304 PHE A N 1
ATOM 2252 C CA . PHE A 1 304 ? -13.440 2.459 16.660 1.00 97.19 304 PHE A CA 1
ATOM 2253 C C . PHE A 1 304 ? -13.116 2.406 15.166 1.00 97.19 304 PHE A C 1
ATOM 2255 O O . PHE A 1 304 ? -12.951 1.330 14.591 1.00 97.19 304 PHE A O 1
ATOM 2262 N N . VAL A 1 305 ? -12.980 3.578 14.544 1.00 97.94 305 VAL A N 1
ATOM 2263 C CA . VAL A 1 305 ? -12.546 3.703 13.148 1.00 97.94 305 VAL A CA 1
ATOM 2264 C C . VAL A 1 305 ? -11.076 4.133 13.131 1.00 97.94 305 VAL A C 1
ATOM 2266 O O . VAL A 1 305 ? -10.761 5.234 13.590 1.00 97.94 305 VAL A O 1
ATOM 2269 N N . PRO A 1 306 ? -10.147 3.286 12.654 1.00 97.25 306 PRO A N 1
ATOM 2270 C CA . PRO A 1 306 ? -8.738 3.646 12.586 1.00 97.25 306 PRO A CA 1
ATOM 2271 C C . PRO A 1 306 ? -8.490 4.700 11.499 1.00 97.25 306 PRO A C 1
ATOM 2273 O O . PRO A 1 306 ? -9.238 4.811 10.533 1.00 97.25 306 PRO A O 1
ATOM 2276 N N . ARG A 1 307 ? -7.403 5.471 11.627 1.00 95.94 307 ARG A N 1
ATOM 2277 C CA . ARG A 1 307 ? -7.015 6.476 10.613 1.00 95.94 307 ARG A CA 1
ATOM 2278 C C . ARG A 1 307 ? -6.425 5.854 9.348 1.00 95.94 307 ARG A C 1
ATOM 2280 O O . ARG A 1 307 ? -6.484 6.448 8.278 1.00 95.94 307 ARG A O 1
ATOM 2287 N N . PHE A 1 308 ? -5.797 4.695 9.494 1.00 96.94 308 PHE A N 1
ATOM 2288 C CA . PHE A 1 308 ? -5.216 3.923 8.408 1.00 96.94 308 PHE A CA 1
ATOM 2289 C C . PHE A 1 308 ? -5.148 2.456 8.814 1.00 96.94 308 PHE A C 1
ATOM 2291 O O . PHE A 1 308 ? -5.256 2.110 9.992 1.00 96.94 308 PHE A O 1
ATOM 2298 N N . VAL A 1 309 ? -4.937 1.604 7.823 1.00 97.38 309 VAL A N 1
ATOM 2299 C CA . VAL A 1 309 ? -4.837 0.159 7.991 1.00 97.38 309 VAL A CA 1
ATOM 2300 C C . VAL A 1 309 ? -3.558 -0.323 7.330 1.00 97.38 309 VAL A C 1
ATOM 2302 O O . VAL A 1 309 ? -3.221 0.126 6.233 1.00 97.38 309 VAL A O 1
ATOM 2305 N N . VAL A 1 310 ? -2.849 -1.238 7.988 1.00 97.50 310 VAL A N 1
ATOM 2306 C CA . VAL A 1 310 ? -1.675 -1.906 7.424 1.00 97.50 310 VAL A CA 1
ATOM 2307 C C . VAL A 1 310 ? -2.076 -3.313 6.998 1.00 97.50 310 VAL A C 1
ATOM 2309 O O . VAL A 1 310 ? -2.517 -4.113 7.820 1.00 97.50 310 VAL A O 1
ATOM 2312 N N . LEU A 1 311 ? -1.923 -3.613 5.712 1.00 97.88 311 LEU A N 1
ATOM 2313 C CA . LEU A 1 311 ? -2.142 -4.942 5.150 1.00 97.88 311 LEU A CA 1
ATOM 2314 C C . LEU A 1 311 ? -0.804 -5.675 5.100 1.00 97.88 311 LEU A C 1
ATOM 2316 O O . LEU A 1 311 ? 0.156 -5.167 4.520 1.00 97.88 311 LEU A O 1
ATOM 2320 N N . LEU A 1 312 ? -0.741 -6.854 5.709 1.00 97.88 312 LEU A N 1
ATOM 2321 C CA . LEU A 1 312 ? 0.467 -7.664 5.841 1.00 97.88 312 LEU A CA 1
ATOM 2322 C C . LEU A 1 312 ? 0.257 -8.983 5.097 1.00 97.88 312 LEU A C 1
ATOM 2324 O O . LEU A 1 312 ? -0.611 -9.777 5.467 1.00 97.88 312 LEU A O 1
ATOM 2328 N N . LEU A 1 313 ? 1.037 -9.216 4.042 1.00 97.38 313 LEU A N 1
ATOM 2329 C CA . LEU A 1 313 ? 0.982 -10.471 3.290 1.00 97.38 313 LEU A CA 1
ATOM 2330 C C . LEU A 1 313 ? 1.901 -11.518 3.938 1.00 97.38 313 LEU A C 1
ATOM 2332 O O . LEU A 1 313 ? 3.094 -11.242 4.103 1.00 97.38 313 LEU A O 1
ATOM 2336 N N . PRO A 1 314 ? 1.390 -12.715 4.280 1.00 96.19 314 PRO A N 1
ATOM 2337 C CA . PRO A 1 314 ? 2.210 -13.796 4.816 1.00 96.19 314 PRO A CA 1
ATOM 2338 C C . PRO A 1 314 ? 3.310 -14.231 3.848 1.00 96.19 314 PRO A C 1
ATOM 2340 O O . PRO A 1 314 ? 3.140 -14.167 2.627 1.00 96.19 314 PRO A O 1
ATOM 2343 N N . LYS A 1 315 ? 4.418 -14.744 4.395 1.00 95.94 315 LYS A N 1
ATOM 2344 C CA . LYS A 1 315 ? 5.592 -15.125 3.601 1.00 95.94 315 LYS A CA 1
ATOM 2345 C C . LYS A 1 315 ? 5.283 -16.196 2.555 1.00 95.94 315 LYS A C 1
ATOM 2347 O O . LYS A 1 315 ? 5.654 -16.047 1.395 1.00 95.94 315 LYS A O 1
ATOM 2352 N N . ASP A 1 316 ? 4.510 -17.206 2.940 1.00 95.44 316 ASP A N 1
ATOM 2353 C CA . ASP A 1 316 ? 4.117 -18.291 2.037 1.00 95.44 316 ASP A CA 1
ATOM 2354 C C . ASP A 1 316 ? 3.319 -17.767 0.832 1.00 95.44 316 ASP A C 1
ATOM 2356 O O . ASP A 1 316 ? 3.487 -18.230 -0.298 1.00 95.44 316 ASP A O 1
ATOM 2360 N N . ARG A 1 317 ? 2.474 -16.749 1.052 1.00 95.75 317 ARG A N 1
ATOM 2361 C CA . ARG A 1 317 ? 1.693 -16.101 -0.011 1.00 95.75 317 ARG A CA 1
ATOM 2362 C C . ARG A 1 317 ? 2.545 -15.181 -0.878 1.00 95.75 317 ARG A C 1
ATOM 2364 O O . ARG A 1 317 ? 2.351 -15.162 -2.093 1.00 95.75 317 ARG A O 1
ATOM 2371 N N . GLU A 1 318 ? 3.509 -14.470 -0.292 1.00 96.44 318 GLU A N 1
ATOM 2372 C CA . GLU A 1 318 ? 4.512 -13.704 -1.045 1.00 96.44 318 GLU A CA 1
ATOM 2373 C C . GLU A 1 318 ? 5.252 -14.607 -2.040 1.00 96.44 318 GLU A C 1
ATOM 2375 O O . GLU A 1 318 ? 5.366 -14.265 -3.218 1.00 96.44 318 GLU A O 1
ATOM 2380 N N . ASP A 1 319 ? 5.717 -15.777 -1.601 1.00 96.94 319 ASP A N 1
ATOM 2381 C CA . ASP A 1 319 ? 6.486 -16.677 -2.458 1.00 96.94 319 ASP A CA 1
ATOM 2382 C C . ASP A 1 319 ? 5.632 -17.257 -3.599 1.00 96.94 319 ASP A C 1
ATOM 2384 O O . ASP A 1 319 ? 6.095 -17.310 -4.743 1.00 96.94 319 ASP A O 1
ATOM 2388 N N . GLN A 1 320 ? 4.364 -17.601 -3.340 1.00 96.44 320 GLN A N 1
ATOM 2389 C CA . GLN A 1 320 ? 3.416 -18.020 -4.385 1.00 96.44 320 GLN A CA 1
ATOM 2390 C C . GLN A 1 320 ? 3.186 -16.920 -5.430 1.00 96.44 320 GLN A C 1
ATOM 2392 O O . GLN A 1 320 ? 3.226 -17.175 -6.636 1.00 96.44 320 GLN A O 1
ATOM 2397 N N . MET A 1 321 ? 2.985 -15.680 -4.984 1.00 97.44 321 MET A N 1
ATOM 2398 C CA . MET A 1 321 ? 2.810 -14.540 -5.879 1.00 97.44 321 MET A CA 1
ATOM 2399 C C . MET A 1 321 ? 4.063 -14.254 -6.709 1.00 97.44 321 MET A C 1
ATOM 2401 O O . MET A 1 321 ? 3.963 -14.028 -7.916 1.00 97.44 321 MET A O 1
ATOM 2405 N N . ALA A 1 322 ? 5.246 -14.310 -6.096 1.00 97.69 322 ALA A N 1
ATOM 2406 C CA . ALA A 1 322 ? 6.513 -14.122 -6.793 1.00 97.69 322 ALA A CA 1
ATOM 2407 C C . ALA A 1 322 ? 6.752 -15.212 -7.853 1.00 97.69 322 ALA A C 1
ATOM 2409 O O . ALA A 1 322 ? 7.250 -14.919 -8.944 1.00 97.69 322 ALA A O 1
ATOM 2410 N N . GLN A 1 323 ? 6.366 -16.460 -7.569 1.00 97.88 323 GLN A N 1
ATOM 2411 C CA . GLN A 1 323 ? 6.411 -17.552 -8.545 1.00 97.88 323 GLN A CA 1
ATOM 2412 C C . GLN A 1 323 ? 5.433 -17.322 -9.701 1.00 97.88 323 GLN A C 1
ATOM 2414 O O . GLN A 1 323 ? 5.826 -17.466 -10.859 1.00 97.88 323 GLN A O 1
ATOM 2419 N N . ALA A 1 324 ? 4.194 -16.912 -9.413 1.00 97.56 324 ALA A N 1
ATOM 2420 C CA . ALA A 1 324 ? 3.200 -16.595 -10.436 1.00 97.56 324 ALA A CA 1
ATOM 2421 C C . ALA A 1 324 ? 3.646 -15.420 -11.329 1.00 97.56 324 ALA A C 1
ATOM 2423 O O . ALA A 1 324 ? 3.507 -15.484 -12.553 1.00 97.56 324 ALA A O 1
ATOM 2424 N N . GLU A 1 325 ? 4.244 -14.381 -10.735 1.00 98.12 325 GLU A N 1
ATOM 2425 C CA . GLU A 1 325 ? 4.841 -13.244 -11.443 1.00 98.12 325 GLU A CA 1
ATOM 2426 C C . GLU A 1 325 ? 5.955 -13.687 -12.391 1.00 98.12 325 GLU A C 1
ATOM 2428 O O . GLU A 1 325 ? 5.942 -13.332 -13.573 1.00 98.12 325 GLU A O 1
ATOM 2433 N N . LYS A 1 326 ? 6.898 -14.487 -11.883 1.00 98.12 326 LYS A N 1
ATOM 2434 C CA . LYS A 1 326 ? 8.015 -15.015 -12.667 1.00 98.12 326 LYS A CA 1
ATOM 2435 C C . LYS A 1 326 ? 7.517 -15.900 -13.810 1.00 98.12 326 LYS A C 1
ATOM 2437 O O . LYS A 1 326 ? 7.888 -15.673 -14.954 1.00 98.12 326 LYS A O 1
ATOM 2442 N N . ALA A 1 327 ? 6.614 -16.839 -13.530 1.00 98.12 327 ALA A N 1
ATOM 2443 C CA . ALA A 1 327 ? 6.048 -17.732 -14.538 1.00 98.12 327 ALA A CA 1
ATOM 2444 C C . ALA A 1 327 ? 5.264 -16.974 -15.623 1.00 98.12 327 ALA A C 1
ATOM 2446 O O . ALA A 1 327 ? 5.224 -17.388 -16.783 1.00 98.12 327 ALA A O 1
ATOM 2447 N N . TYR A 1 328 ? 4.608 -15.864 -15.276 1.00 98.06 328 TYR A N 1
ATOM 2448 C CA . TYR A 1 328 ? 3.981 -14.994 -16.268 1.00 98.06 328 TYR A CA 1
ATOM 2449 C C . TYR A 1 328 ? 5.027 -14.247 -17.110 1.00 98.06 328 TYR A C 1
ATOM 2451 O O . TYR A 1 328 ? 4.918 -14.253 -18.336 1.00 98.06 328 TYR A O 1
ATOM 2459 N N . ALA A 1 329 ? 6.061 -13.674 -16.487 1.00 97.88 329 ALA A N 1
ATOM 2460 C CA . ALA A 1 329 ? 7.138 -12.975 -17.191 1.00 97.88 329 ALA A CA 1
ATOM 2461 C C . ALA A 1 329 ? 7.890 -13.904 -18.163 1.00 97.88 329 ALA A C 1
ATOM 2463 O O . ALA A 1 329 ? 8.104 -13.535 -19.319 1.00 97.88 329 ALA A O 1
ATOM 2464 N N . ASP A 1 330 ? 8.190 -15.134 -17.735 1.00 97.94 330 ASP A N 1
ATOM 2465 C CA . ASP A 1 330 ? 8.855 -16.161 -18.543 1.00 97.94 330 ASP A CA 1
ATOM 2466 C C . ASP A 1 330 ? 8.009 -16.536 -19.774 1.00 97.94 330 ASP A C 1
ATOM 2468 O O . ASP A 1 330 ? 8.518 -16.571 -20.897 1.00 97.94 330 ASP A O 1
ATOM 2472 N N . ARG A 1 331 ? 6.689 -16.723 -19.601 1.00 98.12 331 ARG A N 1
ATOM 2473 C CA . ARG A 1 331 ? 5.753 -16.971 -20.717 1.00 98.12 331 ARG A CA 1
ATOM 2474 C C . ARG A 1 331 ? 5.711 -15.818 -21.720 1.00 98.12 331 ARG A C 1
ATOM 2476 O O . ARG A 1 331 ? 5.566 -16.058 -22.914 1.00 98.12 331 ARG A O 1
ATOM 2483 N N . GLN A 1 332 ? 5.868 -14.585 -21.244 1.00 97.94 332 GLN A N 1
ATOM 2484 C CA . GLN A 1 332 ? 5.922 -13.378 -22.075 1.00 97.94 332 GLN A CA 1
ATOM 2485 C C . GLN A 1 332 ? 7.339 -13.050 -22.579 1.00 97.94 332 GLN A C 1
ATOM 2487 O O . GLN A 1 332 ? 7.521 -12.031 -23.246 1.00 97.94 332 GLN A O 1
ATOM 2492 N N . ARG A 1 333 ? 8.345 -13.883 -22.264 1.00 97.88 333 ARG A N 1
ATOM 2493 C CA . ARG A 1 333 ? 9.771 -13.661 -22.570 1.00 97.88 333 ARG A CA 1
ATOM 2494 C C . ARG A 1 333 ? 10.279 -12.286 -22.104 1.00 97.88 333 ARG A C 1
ATOM 2496 O O . ARG A 1 333 ? 11.090 -11.655 -22.782 1.00 97.88 333 ARG A O 1
ATOM 2503 N N . ARG A 1 334 ? 9.790 -11.800 -20.958 1.00 97.31 334 ARG A N 1
ATOM 2504 C CA . ARG A 1 334 ? 10.195 -10.518 -20.358 1.00 97.31 334 ARG A CA 1
ATOM 2505 C C . ARG A 1 334 ? 11.180 -10.741 -19.215 1.00 97.31 334 ARG A C 1
ATOM 2507 O O . ARG A 1 334 ? 11.042 -11.676 -18.437 1.00 97.31 334 ARG A O 1
ATOM 2514 N N . ASP A 1 335 ? 12.144 -9.834 -19.079 1.00 97.12 335 ASP A N 1
ATOM 2515 C CA . ASP A 1 335 ? 13.020 -9.796 -17.906 1.00 97.12 335 ASP A CA 1
ATOM 2516 C C . ASP A 1 335 ? 12.247 -9.252 -16.694 1.00 97.12 335 ASP A C 1
ATOM 2518 O O . ASP A 1 335 ? 11.743 -8.126 -16.722 1.00 97.12 335 ASP A O 1
ATOM 2522 N N . LEU A 1 336 ? 12.201 -10.030 -15.608 1.00 95.75 336 LEU A N 1
ATOM 2523 C CA . LEU A 1 336 ? 11.542 -9.673 -14.349 1.00 95.75 336 LEU A CA 1
ATOM 2524 C C . LEU A 1 336 ? 12.066 -8.355 -13.750 1.00 95.75 336 LEU A C 1
ATOM 2526 O O . LEU A 1 336 ? 11.347 -7.679 -13.015 1.00 95.75 336 LEU A O 1
ATOM 2530 N N . ARG A 1 337 ? 13.309 -7.963 -14.061 1.00 94.56 337 ARG A N 1
ATOM 2531 C CA . ARG A 1 337 ? 13.895 -6.687 -13.611 1.00 94.56 337 ARG A CA 1
ATOM 2532 C C . ARG A 1 337 ? 13.305 -5.466 -14.314 1.00 94.56 337 ARG A C 1
ATOM 2534 O O . ARG A 1 337 ? 13.437 -4.363 -13.796 1.00 94.56 337 ARG A O 1
ATOM 2541 N N . ARG A 1 338 ? 12.690 -5.655 -15.484 1.00 95.31 338 ARG A N 1
ATOM 2542 C CA . ARG A 1 338 ? 12.044 -4.587 -16.260 1.00 95.31 338 ARG A CA 1
ATOM 2543 C C . ARG A 1 338 ? 10.560 -4.438 -15.939 1.00 95.31 338 ARG A C 1
ATOM 2545 O O . ARG A 1 338 ? 9.969 -3.451 -16.356 1.00 95.31 338 ARG A O 1
ATOM 2552 N N . VAL A 1 339 ? 9.974 -5.390 -15.210 1.00 95.94 339 VAL A N 1
ATOM 2553 C CA . VAL A 1 339 ? 8.569 -5.329 -14.801 1.00 95.94 339 VAL A CA 1
ATOM 2554 C C . VAL A 1 339 ? 8.413 -4.260 -13.728 1.00 95.94 339 VAL A C 1
ATOM 2556 O O . VAL A 1 339 ? 8.985 -4.361 -12.639 1.00 95.94 339 VAL A O 1
ATOM 2559 N N . THR A 1 340 ? 7.632 -3.239 -14.058 1.00 96.38 340 THR A N 1
ATOM 2560 C CA . THR A 1 340 ? 7.358 -2.089 -13.186 1.00 96.38 340 THR A CA 1
ATOM 2561 C C . THR A 1 340 ? 6.084 -2.277 -12.380 1.00 96.38 340 THR A C 1
ATOM 2563 O O . THR A 1 340 ? 5.996 -1.783 -11.260 1.00 96.38 340 THR A O 1
ATOM 2566 N N . MET A 1 341 ? 5.125 -3.030 -12.925 1.00 97.44 341 MET A N 1
ATOM 2567 C CA . MET A 1 341 ? 3.828 -3.273 -12.304 1.00 97.44 341 MET A CA 1
ATOM 2568 C C . MET A 1 341 ? 3.318 -4.674 -12.644 1.00 97.44 341 MET A C 1
ATOM 2570 O O . MET A 1 341 ? 3.344 -5.078 -13.808 1.00 97.44 341 MET A O 1
ATOM 2574 N N . THR A 1 342 ? 2.778 -5.370 -11.648 1.00 98.19 342 THR A N 1
ATOM 2575 C CA . THR A 1 342 ? 2.078 -6.650 -11.804 1.00 98.19 342 THR A CA 1
ATOM 2576 C C . THR A 1 342 ? 0.727 -6.555 -11.107 1.00 98.19 342 THR A C 1
ATOM 2578 O O . THR A 1 342 ? 0.671 -6.312 -9.902 1.00 98.19 342 THR A O 1
ATOM 2581 N N . ARG A 1 343 ? -0.368 -6.753 -11.850 1.00 97.31 343 ARG A N 1
ATOM 2582 C CA . ARG A 1 343 ? -1.721 -6.788 -11.278 1.00 97.31 343 ARG A CA 1
ATOM 2583 C C . ARG A 1 343 ? -2.142 -8.233 -11.050 1.00 97.31 343 ARG A C 1
ATOM 2585 O O . ARG A 1 343 ? -2.141 -9.032 -11.991 1.00 97.31 343 ARG A O 1
ATOM 2592 N N . PHE A 1 344 ? -2.501 -8.545 -9.814 1.00 96.50 344 PHE A N 1
ATOM 2593 C CA . PHE A 1 344 ? -2.971 -9.865 -9.415 1.00 96.50 344 PHE A CA 1
ATOM 2594 C C . PHE A 1 344 ? -4.487 -9.889 -9.244 1.00 96.50 344 PHE A C 1
ATOM 2596 O O . PHE A 1 344 ? -5.094 -8.925 -8.781 1.00 96.50 344 PHE A O 1
ATOM 2603 N N . ASP A 1 345 ? -5.057 -11.029 -9.606 1.00 94.12 345 ASP A N 1
ATOM 2604 C CA . ASP A 1 345 ? -6.401 -11.481 -9.266 1.00 94.12 345 ASP A CA 1
ATOM 2605 C C . ASP A 1 345 ? -6.277 -12.770 -8.447 1.00 94.12 345 ASP A C 1
ATOM 2607 O O . ASP A 1 345 ? -5.297 -13.507 -8.587 1.00 94.12 345 ASP A O 1
ATOM 2611 N N . PHE A 1 346 ? -7.247 -13.055 -7.588 1.00 91.06 346 PHE A N 1
ATOM 2612 C CA . PHE A 1 346 ? -7.244 -14.249 -6.750 1.00 91.06 346 PHE A CA 1
ATOM 2613 C C . PHE A 1 346 ? -8.455 -15.091 -7.081 1.00 91.06 346 PHE A C 1
ATOM 2615 O O . PHE A 1 346 ? -9.593 -14.728 -6.793 1.00 91.06 346 PHE A O 1
ATOM 2622 N N . ARG A 1 347 ? -8.199 -16.251 -7.682 1.00 90.19 347 ARG A N 1
ATOM 2623 C CA . ARG A 1 347 ? -9.258 -17.159 -8.111 1.00 90.19 347 ARG A CA 1
ATOM 2624 C C . ARG A 1 347 ? -9.295 -18.360 -7.192 1.00 90.19 347 ARG A C 1
ATOM 2626 O O . ARG A 1 347 ? -8.258 -18.953 -6.907 1.00 90.19 347 ARG A O 1
ATOM 2633 N N . LEU A 1 348 ? -10.494 -18.732 -6.763 1.00 85.56 348 LEU A N 1
ATOM 2634 C CA . LEU A 1 348 ? -10.705 -19.947 -5.992 1.00 85.56 348 LEU A CA 1
ATOM 2635 C C . LEU A 1 348 ? -10.445 -21.166 -6.892 1.00 85.56 348 LEU A C 1
ATOM 2637 O O . LEU A 1 348 ? -11.160 -21.387 -7.870 1.00 85.56 348 LEU A O 1
ATOM 2641 N N . ARG A 1 349 ? -9.412 -21.950 -6.577 1.00 89.56 349 ARG A N 1
ATOM 2642 C CA . ARG A 1 349 ? -9.067 -23.217 -7.234 1.00 89.56 349 ARG A CA 1
ATOM 2643 C C . ARG A 1 349 ? -8.836 -24.274 -6.163 1.00 89.56 349 ARG A C 1
ATOM 2645 O O . ARG A 1 349 ? -8.062 -24.072 -5.237 1.00 89.56 349 ARG A O 1
ATOM 2652 N N . ASN A 1 350 ? -9.529 -25.407 -6.263 1.00 90.00 350 ASN A N 1
ATOM 2653 C CA . ASN A 1 350 ? -9.407 -26.512 -5.300 1.00 90.00 350 ASN A CA 1
ATOM 2654 C C . ASN A 1 350 ? -9.609 -26.074 -3.831 1.00 90.00 350 ASN A C 1
ATOM 2656 O O . ASN A 1 350 ? -8.896 -26.518 -2.937 1.00 90.00 350 ASN A O 1
ATOM 2660 N N . GLY A 1 351 ? -10.543 -25.148 -3.587 1.00 82.19 351 GLY A N 1
ATOM 2661 C CA . GLY A 1 351 ? -10.829 -24.625 -2.245 1.00 82.19 351 GLY A CA 1
ATOM 2662 C C . GLY A 1 351 ? -9.784 -23.653 -1.683 1.00 82.19 351 GLY A C 1
ATOM 2663 O O . GLY A 1 351 ? -9.972 -23.152 -0.581 1.00 82.19 351 GLY A O 1
ATOM 2664 N N . THR A 1 352 ? -8.723 -23.340 -2.431 1.00 84.75 352 THR A N 1
ATOM 2665 C CA . THR A 1 352 ? -7.712 -22.344 -2.054 1.00 84.75 352 THR A CA 1
ATOM 2666 C C . THR A 1 352 ? -7.719 -21.194 -3.057 1.00 84.75 352 THR A C 1
ATOM 2668 O O . THR A 1 352 ? -7.934 -21.396 -4.249 1.00 84.75 352 THR A O 1
ATOM 2671 N N . TYR A 1 353 ? -7.524 -19.960 -2.601 1.00 87.50 353 TYR A N 1
ATOM 2672 C CA . TYR A 1 353 ? -7.337 -18.840 -3.519 1.00 87.50 353 TYR A CA 1
ATOM 2673 C C . TYR A 1 353 ? -5.901 -18.826 -4.034 1.00 87.50 353 TYR A C 1
ATOM 2675 O O . TYR A 1 353 ? -4.957 -18.699 -3.248 1.00 87.50 353 TYR A O 1
ATOM 2683 N N . ASP A 1 354 ? -5.762 -18.944 -5.352 1.00 93.62 354 ASP A N 1
ATOM 2684 C CA . ASP A 1 354 ? -4.476 -18.933 -6.041 1.00 93.62 354 ASP A CA 1
ATOM 2685 C C . ASP A 1 354 ? -4.246 -17.577 -6.728 1.00 93.62 354 ASP A C 1
ATOM 2687 O O . ASP A 1 354 ? -5.121 -17.106 -7.474 1.00 93.62 354 ASP A O 1
ATOM 2691 N N . PRO A 1 355 ? -3.071 -16.946 -6.528 1.00 95.38 355 PRO A N 1
ATOM 2692 C CA . PRO A 1 355 ? -2.739 -15.698 -7.197 1.00 95.38 355 PRO A CA 1
ATOM 2693 C C . PRO A 1 355 ? -2.555 -15.937 -8.697 1.00 95.38 355 PRO A C 1
ATOM 2695 O O . PRO A 1 355 ? -1.700 -16.704 -9.140 1.00 95.38 355 PRO A O 1
ATOM 2698 N N . THR A 1 356 ? -3.343 -15.237 -9.503 1.00 95.81 356 THR A N 1
ATOM 2699 C CA . THR A 1 356 ? -3.271 -15.253 -10.962 1.00 95.81 356 THR A CA 1
ATOM 2700 C C . THR A 1 356 ? -2.863 -13.871 -11.457 1.00 95.81 356 THR A C 1
ATOM 2702 O O . THR A 1 356 ? -3.508 -12.870 -11.160 1.00 95.81 356 THR A O 1
ATOM 2705 N N . VAL A 1 357 ? -1.785 -13.799 -12.237 1.00 97.50 357 VAL A N 1
ATOM 2706 C CA . VAL A 1 357 ? -1.355 -12.544 -12.865 1.00 97.50 357 VAL A CA 1
ATOM 2707 C C . VAL A 1 357 ? -2.317 -12.198 -13.999 1.00 97.50 357 VAL A C 1
ATOM 2709 O O . VAL A 1 357 ? -2.442 -12.967 -14.952 1.00 97.50 357 VAL A O 1
ATOM 2712 N N . MET A 1 358 ? -2.977 -11.043 -13.905 1.00 96.94 358 MET A N 1
ATOM 2713 C CA . MET A 1 358 ? -3.845 -10.528 -14.969 1.00 96.94 358 MET A CA 1
ATOM 2714 C C . MET A 1 358 ? -3.047 -9.781 -16.034 1.00 96.94 358 MET A C 1
ATOM 2716 O O . MET A 1 358 ? -3.280 -9.954 -17.226 1.00 96.94 358 MET A O 1
ATOM 2720 N N . MET A 1 3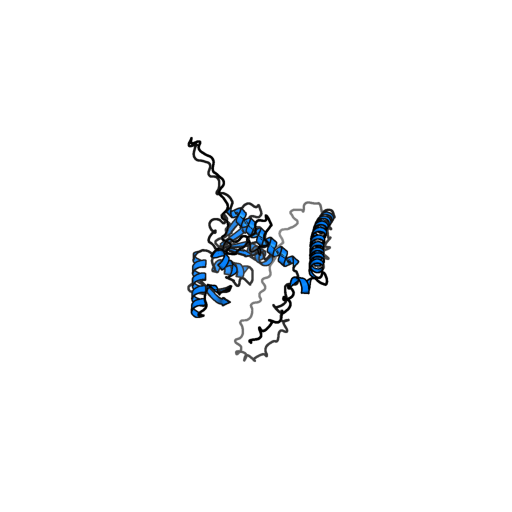59 ? -2.109 -8.937 -15.602 1.00 96.94 359 MET A N 1
ATOM 2721 C CA . MET A 1 359 ? -1.280 -8.140 -16.501 1.00 96.94 359 MET A CA 1
ATOM 2722 C C . MET A 1 359 ? 0.053 -7.761 -15.858 1.00 96.94 359 MET A C 1
ATOM 2724 O O . MET A 1 359 ? 0.159 -7.631 -14.636 1.00 96.94 359 MET A O 1
ATOM 2728 N N . GLN A 1 360 ? 1.051 -7.532 -16.711 1.00 97.00 360 GLN A N 1
ATOM 2729 C CA . GLN A 1 360 ? 2.354 -6.979 -16.349 1.00 97.00 360 GLN A CA 1
ATOM 2730 C C . GLN A 1 360 ? 2.707 -5.820 -17.276 1.00 97.00 360 GLN A C 1
ATOM 2732 O O . GLN A 1 360 ? 2.519 -5.925 -18.496 1.00 97.00 360 GLN A O 1
ATOM 2737 N N . LYS A 1 361 ? 3.243 -4.744 -16.697 1.00 94.56 361 LYS A N 1
ATOM 2738 C CA . LYS A 1 361 ? 3.753 -3.582 -17.428 1.00 94.56 361 LYS A CA 1
ATOM 2739 C C . LYS A 1 361 ? 5.273 -3.545 -17.402 1.00 94.56 361 LYS A C 1
ATOM 2741 O O . LYS A 1 361 ? 5.858 -3.444 -16.292 1.00 94.56 361 LYS A O 1
#